Protein AF-A0A7R9YI65-F1 (afdb_monomer)

Organism: Diacronema lutheri (NCBI:txid2081491)

Foldseek 3Di:
DQVVLLVVLVAPAAEEDEAQPCPDDPVVVVVQVPDPSYHYDYCVVPDVPSVLCPDPLVLLQCLVPDPDLKDKDADPPDGDPHNCVVVCVDPVCVVQQKDFDWDQPDWDDADDDPDDDPCDVNVLSVVLLLVLLVVCCVLVHLDDDPLDPPLCVCSNPPDDDGRGGQATTDPNIIIGRCVRCVVLSVQSNVLSSVCVPNCSRHPHSTCSSSSD

InterPro domains:
  IPR022751 Alpha-mannosyltransferase [PF11051] (3-212)
  IPR029044 Nucleotide-diphospho-sugar transferases [SSF53448] (6-211)

Radius of gyration: 19.39 Å; Cα contacts (8 Å, |Δi|>4): 268; chains: 1; bounding box: 40×42×55 Å

Nearest PDB structures (foldseek):
  2px7-assembly1_B  TM=4.908E-01  e=5.777E+00  Thermus thermophilus HB8

Mean predicted aligned error: 5.28 Å

Solvent-accessible surface area (backbone atoms only — not comparable to full-atom values): 12569 Å² total; per-residue (Å²): 107,59,72,59,52,43,46,74,52,65,47,77,71,75,43,78,50,76,41,45,60,73,71,67,53,76,64,58,48,56,55,50,68,70,40,87,59,43,43,83,45,50,43,54,84,78,41,90,69,24,80,77,30,45,76,68,39,37,66,35,47,45,76,70,70,54,93,61,55,62,45,78,49,68,44,96,86,60,82,74,95,57,43,68,73,57,57,71,68,33,70,59,26,66,73,70,37,42,46,76,42,74,29,82,82,45,56,43,78,80,61,84,82,84,71,93,58,104,74,51,64,43,59,51,52,53,49,44,53,55,50,28,29,54,49,49,34,68,75,66,38,89,58,85,54,90,84,59,58,75,70,51,50,63,52,76,46,89,65,89,68,75,67,35,54,69,45,63,44,40,63,55,46,38,35,42,28,46,83,83,33,57,62,37,41,52,38,21,30,50,48,42,75,41,37,93,58,47,45,74,58,41,74,64,50,31,52,39,70,76,73,52

Sequence (212 aa):
EQLADLRALGCRLPVEVWESGRELDAQRRRMVSRLSGVRMRDLADFVVDTEAWRGWQIKGAIPRFTDFDELILIDGDIGFALNPEVLFRTANYRATGTYFFRDEQSKWRFFADEGSSLRCKSCNDHRFYRSRKRWLRGLLGATMPPSVPQEWAYHWEEATVENSTKEVMDSGVVLLDRRRHPGLIANLFELNANRSVTYKYVYGDKETFWLA

pLDDT: mean 90.07, std 9.88, range [49.31, 98.19]

Structure (mmCIF, N/CA/C/O backbone):
data_AF-A0A7R9YI65-F1
#
_entry.id   AF-A0A7R9YI65-F1
#
loop_
_atom_site.group_PDB
_atom_site.id
_atom_site.type_symbol
_atom_site.label_atom_id
_atom_site.label_alt_id
_atom_site.label_comp_id
_atom_site.label_asym_id
_atom_site.label_entity_id
_atom_site.label_seq_id
_atom_site.pdbx_PDB_ins_code
_atom_site.Cartn_x
_atom_site.Cartn_y
_atom_site.Cartn_z
_atom_site.occupancy
_atom_site.B_iso_or_equiv
_atom_site.auth_seq_id
_atom_site.auth_comp_id
_atom_site.auth_asym_id
_atom_site.auth_atom_id
_atom_site.pdbx_PDB_model_num
ATOM 1 N N . GLU A 1 1 ? -15.843 11.284 9.120 1.00 77.81 1 GLU A N 1
ATOM 2 C CA . GLU A 1 1 ? -16.998 10.795 8.341 1.00 77.81 1 GLU A CA 1
ATOM 3 C C . GLU A 1 1 ? -16.819 9.318 8.030 1.00 77.81 1 GLU A C 1
ATOM 5 O O . GLU A 1 1 ? -17.515 8.536 8.658 1.00 77.81 1 GLU A O 1
ATOM 10 N N . GLN A 1 2 ? -15.760 8.922 7.316 1.00 87.69 2 GLN A N 1
ATOM 11 C CA . GLN A 1 2 ? -15.437 7.518 6.999 1.00 87.69 2 GLN A CA 1
ATOM 12 C C . GLN A 1 2 ? -15.666 6.486 8.130 1.00 87.69 2 GLN A C 1
ATOM 14 O O . GLN A 1 2 ? -16.343 5.482 7.930 1.00 87.69 2 GLN A O 1
ATOM 19 N N . LEU A 1 3 ? -15.142 6.715 9.345 1.00 89.56 3 LEU A N 1
ATOM 20 C CA . LEU A 1 3 ? -15.346 5.783 10.469 1.00 89.56 3 LEU A CA 1
ATOM 21 C C . LEU A 1 3 ? -16.819 5.651 10.884 1.00 89.56 3 LEU A C 1
ATOM 23 O O . LEU A 1 3 ? -17.256 4.565 11.257 1.00 89.56 3 LEU A O 1
ATOM 27 N N . ALA A 1 4 ? -17.577 6.747 10.844 1.00 89.25 4 ALA A N 1
ATOM 28 C CA . ALA A 1 4 ? -19.003 6.725 11.148 1.00 89.25 4 ALA A CA 1
ATOM 29 C C . ALA A 1 4 ? -19.766 5.936 10.075 1.00 89.25 4 ALA A C 1
ATOM 31 O O . ALA A 1 4 ? -20.600 5.103 10.427 1.00 89.25 4 ALA A O 1
ATOM 32 N N . ASP A 1 5 ? -19.402 6.113 8.804 1.00 91.69 5 ASP A N 1
ATOM 33 C CA . ASP A 1 5 ? -20.001 5.395 7.675 1.00 91.69 5 ASP A CA 1
ATOM 34 C C . ASP A 1 5 ? -19.753 3.885 7.784 1.00 91.69 5 ASP A C 1
ATOM 36 O O . ASP A 1 5 ? -20.686 3.088 7.684 1.00 91.69 5 ASP A O 1
ATOM 40 N N . LEU A 1 6 ? -18.526 3.471 8.125 1.00 93.12 6 LEU A N 1
ATOM 41 C CA . LEU A 1 6 ? -18.209 2.063 8.396 1.00 93.12 6 LEU A CA 1
ATOM 42 C C . LEU A 1 6 ? -19.096 1.476 9.502 1.00 93.12 6 LEU A C 1
ATOM 44 O O . LEU A 1 6 ? -19.609 0.362 9.367 1.00 93.12 6 LEU A O 1
ATOM 48 N N . ARG A 1 7 ? -19.306 2.215 10.601 1.00 93.31 7 ARG A N 1
ATOM 49 C CA . ARG A 1 7 ? -20.184 1.757 11.691 1.00 93.31 7 ARG A CA 1
ATOM 50 C C . ARG A 1 7 ? -21.656 1.725 11.276 1.00 93.31 7 ARG A C 1
ATOM 52 O O . ARG A 1 7 ? -22.357 0.810 11.706 1.00 93.31 7 ARG A O 1
ATOM 59 N N . ALA A 1 8 ? -22.112 2.655 10.436 1.00 94.44 8 ALA A N 1
ATOM 60 C CA . ALA A 1 8 ? -23.472 2.671 9.892 1.00 94.44 8 ALA A CA 1
ATOM 61 C C . ALA A 1 8 ? -23.752 1.460 8.986 1.00 94.44 8 ALA A C 1
ATOM 63 O O . ALA A 1 8 ? -24.850 0.911 9.014 1.00 94.44 8 ALA A O 1
ATOM 64 N N . LEU A 1 9 ? -22.733 0.969 8.273 1.00 96.06 9 LEU A N 1
ATOM 65 C CA . LEU A 1 9 ? -22.785 -0.280 7.500 1.00 96.06 9 LEU A CA 1
ATOM 66 C C . LEU A 1 9 ? -22.733 -1.545 8.377 1.00 96.06 9 LEU A C 1
ATOM 68 O O . LEU A 1 9 ? -22.744 -2.661 7.862 1.00 96.06 9 LEU A O 1
ATOM 72 N N . GLY A 1 10 ? -22.651 -1.397 9.702 1.00 95.69 10 GLY A N 1
ATOM 73 C CA . GLY A 1 10 ? -22.588 -2.510 10.644 1.00 95.69 10 GLY A CA 1
ATOM 74 C C . GLY A 1 10 ? -21.201 -3.136 10.799 1.00 95.69 10 GLY A C 1
ATOM 75 O O . GLY A 1 10 ? -21.102 -4.181 11.438 1.00 95.69 10 GLY A O 1
ATOM 76 N N . CYS A 1 11 ? -20.133 -2.523 10.272 1.00 95.25 11 CYS A N 1
ATOM 77 C CA . CYS A 1 11 ? -18.767 -3.005 10.490 1.00 95.25 11 CYS A CA 1
ATOM 78 C C . CYS A 1 11 ? -18.389 -2.848 11.964 1.00 95.25 11 CYS A C 1
ATOM 80 O O . CYS A 1 11 ? -18.442 -1.742 12.519 1.00 95.25 11 CYS A O 1
ATOM 82 N N . ARG A 1 12 ? -17.981 -3.943 12.611 1.00 94.75 12 ARG A N 1
ATOM 83 C CA . ARG A 1 12 ? -17.573 -3.953 14.030 1.00 94.75 12 ARG A CA 1
ATOM 84 C C . ARG A 1 12 ? -16.104 -4.300 14.230 1.00 94.75 12 ARG A C 1
ATOM 86 O O . ARG A 1 12 ? -15.654 -4.330 15.372 1.00 94.75 12 ARG A O 1
ATOM 93 N N . LEU A 1 13 ? -15.356 -4.488 13.143 1.00 95.56 13 LEU A N 1
ATOM 94 C CA . LEU A 1 13 ? -13.920 -4.729 13.209 1.00 95.56 13 LEU A CA 1
ATOM 95 C C . LEU A 1 13 ? -13.182 -3.624 13.984 1.00 95.56 13 LEU A C 1
ATOM 97 O O . LEU A 1 13 ? -13.586 -2.448 13.926 1.00 95.56 13 LEU A O 1
ATOM 101 N N . PRO A 1 14 ? -12.103 -3.986 14.703 1.00 96.50 14 PRO A N 1
ATOM 102 C CA . PRO A 1 14 ? -11.196 -3.006 15.276 1.00 96.50 14 PRO A CA 1
ATOM 103 C C . PRO A 1 14 ? -10.526 -2.202 14.156 1.00 96.50 14 PRO A C 1
ATOM 105 O O . PRO A 1 14 ? -10.260 -2.724 13.078 1.00 96.50 14 PRO A O 1
ATOM 108 N N . VAL A 1 15 ? -10.256 -0.926 14.417 1.00 96.12 15 VAL A N 1
ATOM 109 C CA . VAL A 1 15 ? -9.633 -0.012 13.456 1.00 96.12 15 VAL A CA 1
ATOM 110 C C . VAL A 1 15 ? -8.388 0.603 14.075 1.00 96.12 15 VAL A C 1
ATOM 112 O O . VAL A 1 15 ? -8.408 1.030 15.230 1.00 96.12 15 VAL A O 1
ATOM 115 N N . GLU A 1 16 ? -7.320 0.685 13.293 1.00 96.06 16 GLU A N 1
ATOM 116 C CA . GLU A 1 16 ? -6.164 1.522 13.596 1.00 96.06 16 GLU A CA 1
ATOM 117 C C . GLU A 1 16 ? -6.137 2.702 12.627 1.00 96.06 16 GLU A C 1
ATOM 119 O O . GLU A 1 16 ? -6.194 2.516 11.415 1.00 96.06 16 GLU A O 1
ATOM 124 N N . VAL A 1 17 ? -6.054 3.914 13.167 1.00 94.81 17 VAL A N 1
ATOM 125 C CA . VAL A 1 17 ? -5.828 5.141 12.402 1.00 94.81 17 VAL A CA 1
ATOM 126 C C . VAL A 1 17 ? -4.351 5.482 12.525 1.00 94.81 17 VAL A C 1
ATOM 128 O O . VAL A 1 17 ? -3.867 5.748 13.627 1.00 94.81 17 VAL A O 1
ATOM 131 N N . TRP A 1 18 ? -3.656 5.437 11.394 1.00 94.94 18 TRP A N 1
ATOM 132 C CA . TRP A 1 18 ? -2.215 5.636 11.303 1.00 94.94 18 TRP A CA 1
ATOM 133 C C . TRP A 1 18 ? -1.873 7.049 10.840 1.00 94.94 18 TRP A C 1
ATOM 135 O O . TRP A 1 18 ? -2.561 7.620 9.996 1.00 94.94 18 TRP A O 1
ATOM 145 N N . GLU A 1 19 ? -0.785 7.592 11.371 1.00 93.31 19 GLU A N 1
ATOM 146 C CA . GLU A 1 19 ? -0.196 8.865 10.952 1.00 93.31 19 GLU A CA 1
ATOM 147 C C . GLU A 1 19 ? 1.336 8.790 10.970 1.00 93.31 19 GLU A C 1
ATOM 149 O O . GLU A 1 19 ? 1.908 7.881 11.582 1.00 93.31 19 GLU A O 1
ATOM 154 N N . SER A 1 20 ? 2.000 9.753 10.323 1.00 93.00 20 SER A N 1
ATOM 155 C CA . SER A 1 20 ? 3.464 9.843 10.327 1.00 93.00 20 SER A CA 1
ATOM 156 C C . SER A 1 20 ? 3.959 11.144 10.954 1.00 93.00 20 SER A C 1
ATOM 158 O O . SER A 1 20 ? 3.999 12.190 10.305 1.00 93.00 20 SER A O 1
ATOM 160 N N . GLY A 1 21 ? 4.367 11.096 12.225 1.00 86.25 21 GLY A N 1
ATOM 161 C CA . GLY A 1 21 ? 4.950 12.260 12.897 1.00 86.25 21 GLY A CA 1
ATOM 162 C C . GLY A 1 21 ? 3.890 13.249 13.374 1.00 86.25 21 GLY A C 1
ATOM 163 O O . GLY A 1 21 ? 3.964 14.449 13.110 1.00 86.25 21 GLY A O 1
ATOM 164 N N . ARG A 1 22 ? 2.899 12.730 14.097 1.00 81.88 22 ARG A N 1
ATOM 165 C CA . ARG A 1 22 ? 1.829 13.482 14.756 1.00 81.88 22 ARG A CA 1
ATOM 166 C C . ARG A 1 22 ? 1.033 14.472 13.887 1.00 81.88 22 ARG A C 1
ATOM 168 O O . ARG A 1 22 ? 0.657 15.542 14.365 1.00 81.88 22 ARG A O 1
ATOM 175 N N . GLU A 1 23 ? 0.716 14.106 12.651 1.00 85.12 23 GLU A N 1
ATOM 176 C CA . GLU A 1 23 ? 0.051 14.978 11.665 1.00 85.12 23 GLU A CA 1
ATOM 177 C C . GLU A 1 23 ? -1.345 15.457 12.089 1.00 85.12 23 GLU A C 1
ATOM 179 O O . GLU A 1 23 ? -1.754 16.570 11.749 1.00 85.12 23 GLU A O 1
ATOM 184 N N . LEU A 1 24 ? -2.089 14.649 12.851 1.00 85.81 24 LEU A N 1
ATOM 185 C CA . LEU A 1 24 ? -3.403 15.055 13.343 1.00 85.81 24 LEU A CA 1
ATOM 186 C C . LEU A 1 24 ? -3.280 16.027 14.518 1.00 85.81 24 LEU A C 1
ATOM 188 O O . LEU A 1 24 ? -2.591 15.758 15.507 1.00 85.81 24 LEU A O 1
ATOM 192 N N . ASP A 1 25 ? -4.038 17.124 14.457 1.00 88.25 25 ASP A N 1
ATOM 193 C CA . ASP A 1 25 ? -4.144 18.056 15.577 1.00 88.25 25 ASP A CA 1
ATOM 194 C C . ASP A 1 25 ? -4.806 17.422 16.817 1.00 88.25 25 ASP A C 1
ATOM 196 O O . ASP A 1 25 ? -5.455 16.369 16.778 1.00 88.25 25 ASP A O 1
ATOM 200 N N . ALA A 1 26 ? -4.663 18.099 17.958 1.00 86.94 26 ALA A N 1
ATOM 201 C CA . ALA A 1 26 ? -5.160 17.605 19.235 1.00 86.94 26 ALA A CA 1
ATOM 202 C C . ALA A 1 26 ? -6.690 17.426 19.278 1.00 86.94 26 ALA A C 1
ATOM 204 O O . ALA A 1 26 ? -7.185 16.585 20.030 1.00 86.94 26 ALA A O 1
ATOM 205 N N . GLN A 1 27 ? -7.460 18.200 18.507 1.00 88.88 27 GLN A N 1
ATOM 206 C CA . GLN A 1 27 ? -8.916 18.071 18.465 1.00 88.88 27 GLN A CA 1
ATOM 207 C C . GLN A 1 27 ? -9.324 16.807 17.709 1.00 88.88 27 GLN A C 1
ATOM 209 O O . GLN A 1 27 ? -10.103 16.015 18.242 1.00 88.88 27 GLN A O 1
ATOM 214 N N . ARG A 1 28 ? -8.764 16.585 16.519 1.00 86.75 28 ARG A N 1
ATOM 215 C CA . ARG A 1 28 ? -9.021 15.402 15.688 1.00 86.75 28 ARG A CA 1
ATOM 216 C C . ARG A 1 28 ? -8.608 14.124 16.409 1.00 86.75 28 ARG A C 1
ATOM 218 O O . ARG A 1 28 ? -9.405 13.192 16.479 1.00 86.75 28 ARG A O 1
ATOM 225 N N . ARG A 1 29 ? -7.446 14.112 17.072 1.00 86.06 29 ARG A N 1
ATOM 226 C CA . ARG A 1 29 ? -7.028 12.989 17.936 1.00 86.06 29 ARG A CA 1
ATOM 227 C C . ARG A 1 29 ? -8.040 12.674 19.026 1.00 86.06 29 ARG A C 1
ATOM 229 O O . ARG A 1 29 ? -8.407 11.517 19.195 1.00 86.06 29 ARG A O 1
ATOM 236 N N . ARG A 1 30 ? -8.513 13.698 19.749 1.00 86.69 30 ARG A N 1
ATOM 237 C CA . ARG A 1 30 ? -9.525 13.527 20.806 1.00 86.69 30 ARG A CA 1
ATOM 238 C C . ARG A 1 30 ? -10.848 13.003 20.261 1.00 86.69 30 ARG A C 1
ATOM 240 O O . ARG A 1 30 ? -11.552 12.293 20.971 1.00 86.69 30 ARG A O 1
ATOM 247 N N . MET A 1 31 ? -11.216 13.372 19.035 1.00 86.81 31 MET A N 1
ATOM 248 C CA . MET A 1 31 ? -12.411 12.831 18.388 1.00 86.81 31 MET A CA 1
ATOM 249 C C . MET A 1 31 ? -12.234 11.346 18.077 1.00 86.81 31 MET A C 1
ATOM 251 O O . MET A 1 31 ? -13.101 10.555 18.437 1.00 86.81 31 MET A O 1
ATOM 255 N N . VAL A 1 32 ? -11.102 10.958 17.483 1.00 85.56 32 VAL A N 1
ATOM 256 C CA . VAL A 1 32 ? -10.817 9.555 17.148 1.00 85.56 32 VAL A CA 1
ATOM 257 C C . VAL A 1 32 ? -10.703 8.692 18.405 1.00 85.56 32 VAL A C 1
ATOM 259 O O . VAL A 1 32 ? -11.302 7.623 18.462 1.00 85.56 32 VAL A O 1
ATOM 262 N N . SER A 1 33 ? -10.030 9.173 19.455 1.00 82.94 33 SER A N 1
ATOM 263 C CA . SER A 1 33 ? -9.834 8.420 20.703 1.00 82.94 33 SER A CA 1
ATOM 264 C C . SER A 1 33 ? -11.126 8.138 21.478 1.00 82.94 33 SER A C 1
ATOM 266 O O . SER A 1 33 ? -11.124 7.322 22.393 1.00 82.94 33 SER A O 1
ATOM 268 N N . ARG A 1 34 ? -12.225 8.839 21.167 1.00 87.00 34 ARG A N 1
ATOM 269 C CA . ARG A 1 34 ? -13.550 8.607 21.767 1.00 87.00 34 ARG A CA 1
ATOM 270 C C . ARG A 1 34 ? -14.345 7.518 21.047 1.00 87.00 34 ARG A C 1
ATOM 272 O O . ARG A 1 34 ? -15.378 7.094 21.559 1.00 87.00 34 ARG A O 1
ATOM 279 N N . LEU A 1 35 ? -13.910 7.090 19.863 1.00 87.44 35 LEU A N 1
ATOM 280 C CA . LEU A 1 35 ? -14.609 6.077 19.083 1.00 87.44 35 LEU A CA 1
ATOM 281 C C . LEU A 1 35 ? -14.267 4.679 19.603 1.00 87.44 35 LEU A C 1
ATOM 283 O O . LEU A 1 35 ? -13.105 4.291 19.698 1.00 87.44 35 LEU A O 1
ATOM 287 N N . SER A 1 36 ? -15.304 3.900 19.914 1.00 87.44 36 SER A N 1
ATOM 288 C CA . SER A 1 36 ? -15.124 2.524 20.371 1.00 87.44 36 SER A CA 1
ATOM 289 C C . SER A 1 36 ? -14.535 1.641 19.267 1.00 87.44 36 SER A C 1
ATOM 291 O O . SER A 1 36 ? -14.946 1.704 18.101 1.00 87.44 36 SER A O 1
ATOM 293 N N . GLY A 1 37 ? -13.563 0.810 19.646 1.00 91.06 37 GLY A N 1
ATOM 294 C CA . GLY A 1 37 ? -12.855 -0.080 18.729 1.00 91.0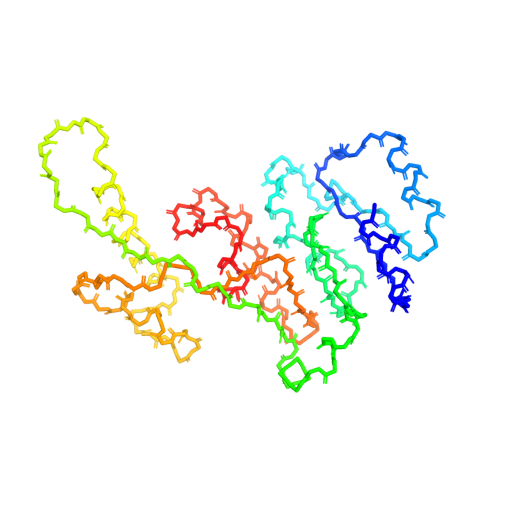6 37 GLY A CA 1
ATOM 295 C C . GLY A 1 37 ? -11.924 0.640 17.751 1.00 91.06 37 GLY A C 1
ATOM 296 O O . GLY A 1 37 ? -11.618 0.064 16.712 1.00 91.06 37 GLY A O 1
ATOM 297 N N . VAL A 1 38 ? -11.502 1.876 18.046 1.00 94.12 38 VAL A N 1
ATOM 298 C CA . VAL A 1 38 ? -10.532 2.628 17.238 1.00 94.12 38 VAL A CA 1
ATOM 299 C C . VAL A 1 38 ? -9.287 2.938 18.069 1.00 94.12 38 VAL A C 1
ATOM 301 O O . VAL A 1 38 ? -9.392 3.402 19.204 1.00 94.12 38 VAL A O 1
ATOM 304 N N . ARG A 1 39 ? -8.101 2.688 17.509 1.00 93.19 39 ARG A N 1
ATOM 305 C CA . ARG A 1 39 ? -6.805 3.041 18.101 1.00 93.19 39 ARG A CA 1
ATOM 306 C C . ARG A 1 39 ? -6.052 4.004 17.196 1.00 93.19 39 ARG A C 1
ATOM 308 O O . ARG A 1 39 ? -6.042 3.835 15.984 1.00 93.19 39 ARG A O 1
ATOM 315 N N . MET A 1 40 ? -5.397 4.987 17.798 1.00 92.94 40 MET A N 1
ATOM 316 C CA . MET A 1 40 ? -4.419 5.827 17.109 1.00 92.94 40 MET A CA 1
ATOM 317 C C . MET A 1 40 ? -3.059 5.126 17.101 1.00 92.94 40 MET A C 1
ATOM 319 O O . MET A 1 40 ? -2.673 4.544 18.117 1.00 92.94 40 MET A O 1
ATOM 323 N N . ARG A 1 41 ? -2.337 5.198 15.983 1.00 94.50 41 ARG A N 1
ATOM 324 C CA . ARG A 1 41 ? -0.962 4.706 15.827 1.00 94.50 41 ARG A CA 1
ATOM 325 C C . ARG A 1 41 ? -0.125 5.772 15.134 1.00 94.50 41 ARG A C 1
ATOM 327 O O . ARG A 1 41 ? -0.583 6.365 14.162 1.00 94.50 41 ARG A O 1
ATOM 334 N N . ASP A 1 42 ? 1.091 5.991 15.618 1.00 94.19 42 ASP A N 1
ATOM 335 C CA . ASP A 1 42 ? 2.053 6.892 14.987 1.00 94.19 42 ASP A CA 1
ATOM 336 C C . ASP A 1 42 ? 3.271 6.082 14.544 1.00 94.19 42 ASP A C 1
ATOM 338 O O . ASP A 1 42 ? 3.827 5.303 15.320 1.00 94.19 42 ASP A O 1
ATOM 342 N N . LEU A 1 43 ? 3.702 6.262 13.295 1.00 95.38 43 LEU A N 1
ATOM 343 C CA . LEU A 1 43 ? 4.943 5.654 12.820 1.00 95.38 43 LEU A CA 1
ATOM 344 C C . LEU A 1 43 ? 6.169 6.105 13.618 1.00 95.38 43 LEU A C 1
ATOM 346 O O . LEU A 1 43 ? 7.144 5.357 13.675 1.00 95.38 43 LEU A O 1
ATOM 350 N N . ALA A 1 44 ? 6.122 7.274 14.262 1.00 94.62 44 ALA A N 1
ATOM 351 C CA . ALA A 1 44 ? 7.193 7.767 15.129 1.00 94.62 44 ALA A CA 1
ATOM 352 C C . ALA A 1 44 ? 7.568 6.794 16.256 1.00 94.62 44 ALA A C 1
ATOM 354 O O . ALA A 1 44 ? 8.690 6.849 16.753 1.00 94.62 44 ALA A O 1
ATOM 355 N N . ASP A 1 45 ? 6.662 5.890 16.636 1.00 94.94 45 ASP A N 1
ATOM 356 C CA . ASP A 1 45 ? 6.923 4.874 17.656 1.00 94.94 45 ASP A CA 1
ATOM 357 C C . ASP A 1 45 ? 7.759 3.689 17.117 1.00 94.94 45 ASP A C 1
ATOM 359 O O . ASP A 1 45 ? 8.265 2.883 17.898 1.00 94.94 45 ASP A O 1
ATOM 363 N N . PHE A 1 46 ? 7.923 3.573 15.792 1.00 95.12 46 PHE A N 1
ATOM 364 C CA . PHE A 1 46 ? 8.543 2.419 15.122 1.00 95.12 46 PHE A CA 1
ATOM 365 C C . PHE A 1 46 ? 9.733 2.778 14.228 1.00 95.12 46 PHE A C 1
ATOM 367 O O . PHE A 1 46 ? 10.612 1.940 14.018 1.00 95.12 46 PHE A O 1
ATOM 374 N N . VAL A 1 47 ? 9.770 3.995 13.679 1.00 93.81 47 VAL A N 1
ATOM 375 C CA . VAL A 1 47 ? 10.822 4.450 12.760 1.00 93.81 47 VAL A CA 1
ATOM 376 C C . VAL A 1 47 ? 11.381 5.806 13.183 1.00 93.81 47 VAL A C 1
ATOM 378 O O . VAL A 1 47 ? 10.666 6.652 13.710 1.00 93.81 47 VAL A O 1
ATOM 381 N N . VAL A 1 48 ? 12.674 6.022 12.923 1.00 90.31 48 VAL A N 1
ATOM 382 C CA . VAL A 1 48 ? 13.369 7.269 13.289 1.00 90.31 48 VAL A CA 1
ATOM 383 C C . VAL A 1 48 ? 13.028 8.408 12.323 1.00 90.31 48 VAL A C 1
ATOM 385 O O . VAL A 1 48 ? 12.663 9.499 12.752 1.00 90.31 48 VAL A O 1
ATOM 388 N N . ASP A 1 49 ? 13.137 8.163 11.017 1.00 91.06 49 ASP A N 1
ATOM 389 C CA . ASP A 1 49 ? 12.873 9.165 9.979 1.00 91.06 49 ASP A CA 1
ATOM 390 C C . ASP A 1 49 ? 11.410 9.092 9.526 1.00 91.06 49 ASP A C 1
ATOM 392 O O . ASP A 1 49 ? 11.091 8.463 8.524 1.00 91.06 49 ASP A O 1
ATOM 396 N N . THR A 1 50 ? 10.494 9.696 10.282 1.00 90.56 50 THR A N 1
ATOM 397 C CA . THR A 1 50 ? 9.057 9.721 9.938 1.00 90.56 50 THR A CA 1
ATOM 398 C C . THR A 1 50 ? 8.736 10.596 8.729 1.00 90.56 50 THR A C 1
ATOM 400 O O . THR A 1 50 ? 7.780 10.317 8.001 1.00 90.56 50 THR A O 1
ATOM 403 N N . GLU A 1 51 ? 9.552 11.615 8.453 1.00 90.25 51 GLU A N 1
ATOM 404 C CA . GLU A 1 51 ? 9.416 12.459 7.261 1.00 90.25 51 GLU A CA 1
ATOM 405 C C . GLU A 1 51 ? 9.565 11.629 5.984 1.00 90.25 51 GLU A C 1
ATOM 407 O O . GLU A 1 51 ? 8.848 11.845 5.003 1.00 90.25 51 GLU A O 1
ATOM 412 N N . ALA A 1 52 ? 10.433 10.612 6.012 1.00 91.00 52 ALA A N 1
ATOM 413 C CA . ALA A 1 52 ? 10.565 9.665 4.917 1.00 91.00 52 ALA A CA 1
ATOM 414 C C . ALA A 1 52 ? 9.294 8.869 4.613 1.00 91.00 52 ALA A C 1
ATOM 416 O O . ALA A 1 52 ? 9.194 8.395 3.487 1.00 91.00 52 ALA A O 1
ATOM 417 N N . TRP A 1 53 ? 8.353 8.746 5.556 1.00 93.88 53 TRP A N 1
ATOM 418 C CA . TRP A 1 53 ? 7.139 7.926 5.455 1.00 93.88 53 TRP A CA 1
ATOM 419 C C . TRP A 1 53 ? 5.843 8.731 5.323 1.00 93.88 53 TRP A C 1
ATOM 421 O O . TRP A 1 53 ? 4.756 8.166 5.410 1.00 93.88 53 TRP A O 1
ATOM 431 N N . ARG A 1 54 ? 5.926 10.043 5.094 1.00 91.06 54 ARG A N 1
ATOM 432 C CA . ARG A 1 54 ? 4.740 10.890 4.924 1.00 91.06 54 ARG A CA 1
ATOM 433 C C . ARG A 1 54 ? 3.955 10.617 3.642 1.00 91.06 54 ARG A C 1
ATOM 435 O O . ARG A 1 54 ? 4.477 10.106 2.649 1.00 91.06 54 ARG A O 1
ATOM 442 N N . GLY A 1 55 ? 2.691 11.038 3.648 1.00 91.06 55 GLY A N 1
ATOM 443 C CA . GLY A 1 55 ? 1.786 10.882 2.511 1.00 91.06 55 GLY A CA 1
ATOM 444 C C . GLY A 1 55 ? 1.494 9.410 2.236 1.00 91.06 55 GLY A C 1
ATOM 445 O O . GLY A 1 55 ? 1.337 8.625 3.162 1.00 91.06 55 GLY A O 1
ATOM 446 N N . TRP A 1 56 ? 1.445 9.013 0.965 1.00 90.69 56 TRP A N 1
ATOM 447 C CA . TRP A 1 56 ? 1.094 7.637 0.590 1.00 90.69 56 TRP A CA 1
ATOM 448 C C . TRP A 1 56 ? 2.122 6.590 1.045 1.00 90.69 56 TRP A C 1
ATOM 450 O O . TRP A 1 56 ? 1.798 5.416 1.187 1.00 90.69 56 TRP A O 1
ATOM 460 N N . GLN A 1 57 ? 3.352 7.018 1.337 1.00 94.19 57 GLN A N 1
ATOM 461 C CA . GLN A 1 57 ? 4.455 6.151 1.742 1.00 94.19 57 GLN A CA 1
ATOM 462 C C . GLN A 1 57 ? 4.161 5.340 3.011 1.00 94.19 57 GLN A C 1
ATOM 464 O O . GLN A 1 57 ? 4.596 4.191 3.114 1.00 94.19 57 GLN A O 1
ATOM 469 N N . ILE A 1 58 ? 3.411 5.921 3.955 1.00 95.88 58 ILE A N 1
ATOM 470 C CA . ILE A 1 58 ? 3.046 5.309 5.242 1.00 95.88 58 ILE A CA 1
ATOM 471 C C . ILE A 1 58 ? 2.443 3.914 5.063 1.00 95.88 58 ILE A C 1
ATOM 473 O O . ILE A 1 58 ? 2.713 3.005 5.849 1.00 95.88 58 ILE A O 1
ATOM 477 N N . LYS A 1 59 ? 1.686 3.720 3.979 1.00 96.31 59 LYS A N 1
ATOM 478 C CA . LYS A 1 59 ? 1.017 2.468 3.626 1.00 96.31 59 LYS A CA 1
ATOM 479 C C . LYS A 1 59 ? 1.984 1.294 3.506 1.00 96.31 59 LYS A C 1
ATOM 481 O O . LYS A 1 59 ? 1.620 0.183 3.869 1.00 96.31 59 LYS A O 1
ATOM 486 N N . GLY A 1 60 ? 3.219 1.537 3.062 1.00 96.50 60 GLY A N 1
ATOM 487 C CA . GLY A 1 60 ? 4.254 0.507 2.968 1.00 96.50 60 GLY A CA 1
ATOM 488 C C . GLY A 1 60 ? 4.797 0.042 4.325 1.00 96.50 60 GLY A C 1
ATOM 489 O O . GLY A 1 60 ? 5.335 -1.057 4.422 1.00 96.50 60 GLY A O 1
ATOM 490 N N . ALA A 1 61 ? 4.641 0.848 5.382 1.00 97.19 61 ALA A N 1
ATOM 491 C CA . ALA A 1 61 ? 5.094 0.517 6.735 1.00 97.19 61 ALA A CA 1
ATOM 492 C C . ALA A 1 61 ? 3.994 -0.056 7.630 1.00 97.19 61 ALA A C 1
ATOM 494 O O . ALA A 1 61 ? 4.289 -0.885 8.493 1.00 97.19 61 ALA A O 1
ATOM 495 N N . ILE A 1 62 ? 2.733 0.341 7.436 1.00 97.88 62 ILE A N 1
ATOM 496 C CA . ILE A 1 62 ? 1.612 -0.106 8.282 1.00 97.88 62 ILE A CA 1
ATOM 497 C C . ILE A 1 62 ? 1.556 -1.641 8.405 1.00 97.88 62 ILE A C 1
ATOM 499 O O . ILE A 1 62 ? 1.522 -2.141 9.536 1.00 97.88 62 ILE A O 1
ATOM 503 N N . PRO A 1 63 ? 1.641 -2.429 7.310 1.00 97.94 63 PRO A N 1
ATOM 504 C CA . PRO A 1 63 ? 1.594 -3.883 7.395 1.00 97.94 63 PRO A CA 1
ATOM 505 C C . PRO A 1 63 ? 2.758 -4.496 8.174 1.00 97.94 63 PRO A C 1
ATOM 507 O O . PRO A 1 63 ? 2.657 -5.652 8.558 1.00 97.94 63 PRO A O 1
ATOM 510 N N . ARG A 1 64 ? 3.847 -3.767 8.446 1.00 97.62 64 ARG A N 1
ATOM 511 C CA . ARG A 1 64 ? 4.971 -4.255 9.257 1.00 97.62 64 ARG A CA 1
ATOM 512 C C . ARG A 1 64 ? 4.736 -4.105 10.762 1.00 97.62 64 ARG A C 1
ATOM 514 O O . ARG A 1 64 ? 5.268 -4.917 11.526 1.00 97.62 64 ARG A O 1
ATOM 521 N N . PHE A 1 65 ? 3.965 -3.093 11.172 1.00 97.75 65 PHE A N 1
ATOM 522 C CA . PHE A 1 65 ? 3.858 -2.634 12.567 1.00 97.75 65 PHE A CA 1
ATOM 523 C C . PHE A 1 65 ? 2.439 -2.636 13.148 1.00 97.75 65 PHE A C 1
ATOM 525 O O . PHE A 1 65 ? 2.273 -2.377 14.339 1.00 97.75 65 PHE A O 1
ATOM 532 N N . THR A 1 66 ? 1.415 -2.917 12.341 1.00 97.81 66 THR A N 1
ATOM 533 C CA . THR A 1 66 ? 0.055 -3.144 12.853 1.00 97.81 66 THR A CA 1
ATOM 534 C C . THR A 1 66 ? -0.019 -4.362 13.766 1.00 97.81 66 THR A C 1
ATOM 536 O O . THR A 1 66 ? 0.746 -5.318 13.596 1.00 97.81 66 THR A O 1
ATOM 539 N N . ASP A 1 67 ? -0.949 -4.316 14.720 1.00 95.94 67 ASP A N 1
ATOM 540 C CA . ASP A 1 67 ? -1.236 -5.420 15.637 1.00 95.94 67 ASP A CA 1
ATOM 541 C C . ASP A 1 67 ? -2.172 -6.468 14.994 1.00 95.94 67 ASP A C 1
ATOM 543 O O . ASP A 1 67 ? -2.477 -7.490 15.607 1.00 95.94 67 ASP A O 1
ATOM 547 N N . PHE A 1 68 ? -2.665 -6.220 13.774 1.00 97.75 68 PHE A N 1
ATOM 548 C CA . PHE A 1 68 ? -3.562 -7.127 13.058 1.00 97.75 68 PHE A CA 1
ATOM 549 C C . PHE A 1 68 ? -2.802 -8.137 12.195 1.00 97.75 68 PHE A C 1
ATOM 551 O O . PHE A 1 68 ? -1.935 -7.758 11.411 1.00 97.75 68 PHE A O 1
ATOM 558 N N . ASP A 1 69 ? -3.183 -9.413 12.285 1.00 97.56 69 ASP A N 1
ATOM 559 C CA . ASP A 1 69 ? -2.695 -10.465 11.385 1.00 97.56 69 ASP A CA 1
ATOM 560 C C . ASP A 1 69 ? -3.334 -10.367 9.994 1.00 97.56 69 ASP A C 1
ATOM 562 O O . ASP A 1 69 ? -2.648 -10.465 8.977 1.00 97.56 69 ASP A O 1
ATOM 566 N N . GLU A 1 70 ? -4.647 -10.140 9.959 1.00 98.12 70 GLU A N 1
ATOM 567 C CA . GLU A 1 70 ? -5.439 -9.916 8.752 1.00 98.12 70 GLU A CA 1
ATOM 568 C C . GLU A 1 70 ? -5.935 -8.469 8.759 1.00 98.12 70 GLU A C 1
ATOM 570 O O . GLU A 1 70 ? -6.564 -8.027 9.723 1.00 98.12 70 GLU A O 1
ATOM 575 N N . LEU A 1 71 ? -5.648 -7.714 7.699 1.00 97.50 71 LEU A N 1
ATOM 576 C CA . LEU A 1 71 ? -5.979 -6.294 7.618 1.00 97.50 71 LEU A CA 1
ATOM 577 C C . LEU A 1 71 ? -6.662 -5.929 6.302 1.00 97.50 71 LEU A C 1
ATOM 579 O O . LEU A 1 71 ? -6.358 -6.497 5.254 1.00 97.50 71 LEU A O 1
ATOM 583 N N . ILE A 1 72 ? -7.546 -4.932 6.386 1.00 97.88 72 ILE A N 1
ATOM 584 C CA . ILE A 1 72 ? -7.988 -4.114 5.256 1.00 97.88 72 ILE A CA 1
ATOM 585 C C . ILE A 1 72 ? -7.318 -2.751 5.436 1.00 97.88 72 ILE A C 1
ATOM 587 O O . ILE A 1 72 ? -7.679 -2.000 6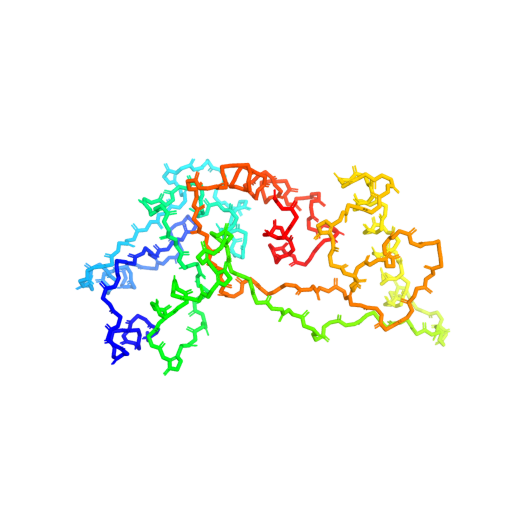.342 1.00 97.88 72 ILE A O 1
ATOM 591 N N . LEU A 1 73 ? -6.317 -2.454 4.616 1.00 97.38 73 LEU A N 1
ATOM 592 C CA . LEU A 1 73 ? -5.724 -1.126 4.521 1.00 97.38 73 LEU A CA 1
ATOM 593 C C . LEU A 1 73 ? -6.604 -0.264 3.613 1.00 97.38 73 LEU A C 1
ATOM 595 O O . LEU A 1 73 ? -7.024 -0.737 2.558 1.00 97.38 73 LEU A O 1
ATOM 599 N N . ILE A 1 74 ? -6.919 0.955 4.048 1.00 95.81 74 ILE A N 1
ATOM 600 C CA . ILE A 1 74 ? -7.905 1.832 3.406 1.00 95.81 74 ILE A CA 1
ATOM 601 C C . ILE A 1 74 ? -7.373 3.269 3.431 1.00 95.81 74 ILE A C 1
ATOM 603 O O . ILE A 1 74 ? -6.929 3.734 4.485 1.00 95.81 74 ILE A O 1
ATOM 607 N N . ASP A 1 75 ? -7.466 3.979 2.310 1.00 94.75 75 ASP A N 1
ATOM 608 C CA . ASP A 1 75 ? -7.156 5.411 2.249 1.00 94.75 75 ASP A CA 1
ATOM 609 C C . ASP A 1 75 ? -8.192 6.250 2.994 1.00 94.75 75 ASP A C 1
ATOM 611 O O . ASP A 1 75 ? -9.358 5.880 3.116 1.00 94.75 75 ASP A O 1
ATOM 615 N N . GLY A 1 76 ? -7.783 7.420 3.488 1.00 90.81 76 GLY A N 1
ATOM 616 C CA . GLY A 1 76 ? -8.657 8.296 4.276 1.00 90.81 76 GLY A CA 1
ATOM 617 C C . GLY A 1 76 ? -9.854 8.878 3.511 1.00 90.81 76 GLY A C 1
ATOM 618 O O . GLY A 1 76 ? -10.747 9.454 4.132 1.00 90.81 76 GLY A O 1
ATOM 619 N N . ASP A 1 77 ? -9.884 8.737 2.187 1.00 91.00 77 ASP A N 1
ATOM 620 C CA . ASP A 1 77 ? -10.905 9.249 1.269 1.00 91.00 77 ASP A CA 1
ATOM 621 C C . ASP A 1 77 ? -11.765 8.146 0.620 1.00 91.00 77 ASP A C 1
ATOM 623 O O . ASP A 1 77 ? -12.578 8.429 -0.261 1.00 91.00 77 ASP A O 1
ATOM 627 N N . ILE A 1 78 ? -11.661 6.897 1.087 1.00 92.94 78 ILE A N 1
ATOM 628 C CA . ILE A 1 78 ? -12.448 5.776 0.555 1.00 92.94 78 ILE A CA 1
ATOM 629 C C . ILE A 1 78 ? -13.763 5.590 1.316 1.00 92.94 78 ILE A C 1
ATOM 631 O O . ILE A 1 78 ? -13.787 5.401 2.533 1.00 92.94 78 ILE A O 1
ATOM 635 N N . GLY A 1 79 ? -14.871 5.553 0.576 1.00 92.50 79 GLY A N 1
ATOM 636 C CA . GLY A 1 79 ? -16.187 5.154 1.076 1.00 92.50 79 GLY A CA 1
ATOM 637 C C . GLY A 1 79 ? -16.551 3.726 0.667 1.00 92.50 79 GLY A C 1
ATOM 638 O O . GLY A 1 79 ? -16.201 3.274 -0.422 1.00 92.50 79 GLY A O 1
ATOM 639 N N . PHE A 1 80 ? -17.305 3.025 1.515 1.00 95.06 80 PHE A N 1
ATOM 640 C CA . PHE A 1 80 ? -17.856 1.707 1.193 1.00 95.06 80 PHE A CA 1
ATOM 641 C C . PHE A 1 80 ? -19.374 1.775 1.022 1.00 95.06 80 PHE A C 1
ATOM 643 O O . PHE A 1 80 ? -20.060 2.457 1.774 1.00 95.06 80 PHE A O 1
ATOM 650 N N . ALA A 1 81 ? -19.908 1.021 0.059 1.00 94.88 81 ALA A N 1
ATOM 651 C CA . ALA A 1 81 ? -21.354 0.837 -0.101 1.00 94.88 81 ALA A CA 1
ATOM 652 C C . ALA A 1 81 ? -21.904 -0.331 0.742 1.00 94.88 81 ALA A C 1
ATOM 654 O O . ALA A 1 81 ? -23.102 -0.409 1.000 1.00 94.88 81 ALA A O 1
ATOM 655 N N . LEU A 1 82 ? -21.032 -1.256 1.155 1.00 95.38 82 LEU A N 1
ATOM 656 C CA . LEU A 1 82 ? -21.352 -2.459 1.925 1.00 95.38 82 LEU A CA 1
ATOM 657 C C . LEU A 1 82 ? -20.354 -2.616 3.071 1.00 95.38 82 LEU A C 1
ATOM 659 O O . LEU A 1 82 ? -19.251 -2.082 3.006 1.00 95.38 82 LEU A O 1
ATOM 663 N N . ASN A 1 83 ? -20.701 -3.402 4.094 1.00 96.94 83 ASN A N 1
ATOM 664 C CA . ASN A 1 83 ? -19.743 -3.752 5.142 1.00 96.94 83 ASN A CA 1
ATOM 665 C C . ASN A 1 83 ? -18.487 -4.413 4.515 1.00 96.94 83 ASN A C 1
ATOM 667 O O . ASN A 1 83 ? -18.621 -5.486 3.910 1.00 96.94 83 ASN A O 1
ATOM 671 N N . PRO A 1 84 ? -17.279 -3.827 4.668 1.00 96.38 84 PRO A N 1
ATOM 672 C CA . PRO A 1 84 ? -16.058 -4.331 4.038 1.00 96.38 84 PRO A CA 1
ATOM 673 C C . PRO A 1 84 ? -15.623 -5.709 4.551 1.00 96.38 84 PRO A C 1
ATOM 675 O O . PRO A 1 84 ? -14.835 -6.376 3.886 1.00 96.38 84 PRO A O 1
ATOM 678 N N . GLU A 1 85 ? -16.179 -6.198 5.666 1.00 96.31 85 GLU A N 1
ATOM 679 C CA . GLU A 1 85 ? -15.969 -7.571 6.151 1.00 96.31 85 GLU A CA 1
ATOM 680 C C . GLU A 1 85 ? -16.288 -8.645 5.096 1.00 96.31 85 GLU A C 1
ATOM 682 O O . GLU A 1 85 ? -15.761 -9.759 5.157 1.00 96.31 85 GLU A O 1
ATOM 687 N N . VAL A 1 86 ? -17.132 -8.331 4.106 1.00 96.19 86 VAL A N 1
ATOM 688 C CA . VAL A 1 86 ? -17.417 -9.236 2.985 1.00 96.19 86 VAL A CA 1
ATOM 689 C C . VAL A 1 86 ? -16.160 -9.593 2.183 1.00 96.19 86 VAL A C 1
ATOM 691 O O . VAL A 1 86 ? -16.078 -10.699 1.649 1.00 96.19 86 VAL A O 1
ATOM 694 N N . LEU A 1 87 ? -15.155 -8.711 2.140 1.00 96.56 87 LEU A N 1
ATOM 695 C CA . LEU A 1 87 ? -13.924 -8.916 1.374 1.00 96.56 87 LEU A CA 1
ATOM 696 C C . LEU A 1 87 ? -13.106 -10.105 1.911 1.00 96.56 87 LEU A C 1
ATOM 698 O O . LEU A 1 87 ? -12.612 -10.906 1.115 1.00 96.56 87 LEU A O 1
ATOM 702 N N . PHE A 1 88 ? -13.100 -10.326 3.233 1.00 97.38 88 PHE A N 1
ATOM 703 C CA . PHE A 1 88 ? -12.502 -11.513 3.867 1.00 97.38 88 PHE A CA 1
ATOM 704 C C . PHE A 1 88 ? -13.188 -12.831 3.467 1.00 97.38 88 PHE A C 1
ATOM 706 O O . PHE A 1 88 ? -12.636 -13.922 3.618 1.00 97.38 88 PHE A O 1
ATOM 713 N N . ARG A 1 89 ? -14.425 -12.763 2.961 1.00 96.44 89 ARG A N 1
ATOM 714 C CA . ARG A 1 89 ? -15.203 -13.941 2.547 1.00 96.44 89 ARG A CA 1
ATOM 715 C C . ARG A 1 89 ? -15.057 -14.262 1.064 1.00 96.44 89 ARG A C 1
ATOM 717 O O . ARG A 1 89 ? -15.539 -15.312 0.639 1.00 96.44 89 ARG A O 1
ATOM 724 N N . THR A 1 90 ? -14.411 -13.392 0.288 1.00 96.81 90 THR A N 1
ATOM 725 C CA . THR A 1 90 ? -14.188 -13.620 -1.142 1.00 96.81 90 THR A CA 1
ATOM 726 C C . THR A 1 90 ? -13.342 -14.875 -1.361 1.00 96.81 90 THR A C 1
ATOM 728 O O . THR A 1 90 ? -12.447 -15.193 -0.575 1.00 96.81 90 THR A O 1
ATOM 731 N N . ALA A 1 91 ? -13.627 -15.607 -2.442 1.00 96.94 91 ALA A N 1
ATOM 732 C CA . ALA A 1 91 ? -12.894 -16.830 -2.766 1.00 96.94 91 ALA A CA 1
ATOM 733 C C . ALA A 1 91 ? -11.394 -16.555 -2.964 1.00 96.94 91 ALA A C 1
ATOM 735 O O . ALA A 1 91 ? -10.568 -17.301 -2.445 1.00 96.94 91 ALA A O 1
ATOM 736 N N . ASN A 1 92 ? -11.057 -15.445 -3.633 1.00 94.00 92 ASN A N 1
ATOM 737 C CA . ASN A 1 92 ? -9.674 -15.039 -3.873 1.00 94.00 92 ASN A CA 1
ATOM 738 C C . ASN A 1 92 ? -8.927 -14.788 -2.561 1.00 94.00 92 ASN A C 1
ATOM 740 O O . ASN A 1 92 ? -7.895 -15.414 -2.346 1.00 94.00 92 ASN A O 1
ATOM 744 N N . TYR A 1 93 ? -9.481 -13.973 -1.653 1.00 97.69 93 TYR A N 1
ATOM 745 C CA . TYR A 1 93 ? -8.824 -13.708 -0.372 1.00 97.69 93 TYR A CA 1
ATOM 746 C C . TYR A 1 93 ? -8.626 -14.988 0.443 1.00 97.69 93 TYR A C 1
ATOM 748 O O . TYR A 1 93 ? -7.543 -15.232 0.962 1.00 97.69 93 TYR A O 1
ATOM 756 N N . ARG A 1 94 ? -9.636 -15.862 0.517 1.00 97.94 94 ARG A N 1
ATOM 757 C CA . ARG A 1 94 ? -9.504 -17.145 1.229 1.00 97.94 94 ARG A CA 1
ATOM 758 C C . ARG A 1 94 ? -8.407 -18.023 0.624 1.00 97.94 94 ARG A C 1
ATOM 760 O O . ARG A 1 94 ? -7.623 -18.628 1.355 1.00 97.94 94 ARG A O 1
ATOM 767 N N . ALA A 1 95 ? -8.329 -18.069 -0.704 1.00 97.50 95 ALA A N 1
ATOM 768 C CA . ALA A 1 95 ? -7.345 -18.869 -1.416 1.00 97.50 95 ALA A CA 1
ATOM 769 C C . ALA A 1 95 ? -5.920 -18.333 -1.236 1.00 97.50 95 ALA A C 1
ATOM 771 O O . ALA A 1 95 ? -5.014 -19.118 -0.966 1.00 97.50 95 ALA A O 1
ATOM 772 N N . THR A 1 96 ? -5.709 -17.019 -1.333 1.00 96.25 96 THR A N 1
ATOM 773 C CA . THR A 1 96 ? -4.361 -16.433 -1.398 1.00 96.25 96 THR A CA 1
ATOM 774 C C . THR A 1 96 ? -3.923 -15.764 -0.104 1.00 96.25 96 THR A C 1
ATOM 776 O O . THR A 1 96 ? -2.734 -15.760 0.177 1.00 96.25 96 THR A O 1
ATOM 779 N N . GLY A 1 97 ? -4.834 -15.240 0.712 1.00 97.31 97 GLY A N 1
ATOM 780 C CA . GLY A 1 97 ? -4.534 -14.344 1.833 1.00 97.31 97 GLY A CA 1
ATOM 781 C C . GLY A 1 97 ? -4.265 -12.903 1.393 1.00 97.31 97 GLY A C 1
ATOM 782 O O . GLY A 1 97 ? -3.792 -12.104 2.190 1.00 97.31 97 GLY A O 1
ATOM 783 N N . THR A 1 98 ? -4.526 -12.560 0.132 1.00 95.94 98 THR A N 1
ATOM 784 C CA . THR A 1 98 ? -4.381 -11.199 -0.394 1.00 95.94 98 THR A CA 1
ATOM 785 C C . THR A 1 98 ? -5.556 -10.841 -1.290 1.00 95.94 98 THR A C 1
ATOM 787 O O . THR A 1 98 ? -6.146 -11.700 -1.948 1.00 95.94 98 THR A O 1
ATOM 790 N N . TYR A 1 99 ? -5.918 -9.563 -1.329 1.00 95.50 99 TYR A N 1
ATOM 791 C CA . TYR A 1 99 ? -6.884 -9.056 -2.297 1.00 95.50 99 TYR A CA 1
ATOM 792 C C . TYR A 1 99 ? -6.481 -7.649 -2.730 1.00 95.50 99 TYR A C 1
ATOM 794 O O . TYR A 1 99 ? -6.335 -6.756 -1.895 1.00 95.50 99 TYR A O 1
ATOM 802 N N . PHE A 1 100 ? -6.327 -7.471 -4.041 1.00 93.06 100 PHE A N 1
ATOM 803 C CA . PHE A 1 100 ? -5.948 -6.213 -4.676 1.00 93.06 100 PHE A CA 1
ATOM 804 C C . PHE A 1 100 ? -7.013 -5.799 -5.688 1.00 93.06 100 PHE A C 1
ATOM 806 O O . PHE A 1 100 ? -7.634 -6.652 -6.329 1.00 93.06 100 PHE A O 1
ATOM 813 N N . PHE A 1 101 ? -7.199 -4.493 -5.853 1.00 91.62 101 PHE A N 1
ATOM 814 C CA . PHE A 1 101 ? -8.064 -3.933 -6.885 1.00 91.62 101 PHE A CA 1
ATOM 815 C C . PHE A 1 101 ? -7.237 -3.580 -8.119 1.00 91.62 101 PHE A C 1
ATOM 817 O O . PHE A 1 101 ? -6.070 -3.203 -8.015 1.00 91.62 101 PHE A O 1
ATOM 824 N N . ARG A 1 102 ? -7.835 -3.748 -9.300 1.00 89.12 102 ARG A N 1
ATOM 825 C CA . ARG A 1 102 ? -7.180 -3.410 -10.564 1.00 89.12 102 ARG A CA 1
ATOM 826 C C . ARG A 1 102 ? -7.303 -1.916 -10.843 1.00 89.12 102 ARG A C 1
ATOM 828 O O . ARG A 1 102 ? -8.404 -1.375 -10.771 1.00 89.12 102 ARG A O 1
ATOM 835 N N . ASP A 1 103 ? -6.195 -1.300 -11.235 1.00 85.62 103 ASP A N 1
ATOM 836 C CA . ASP A 1 103 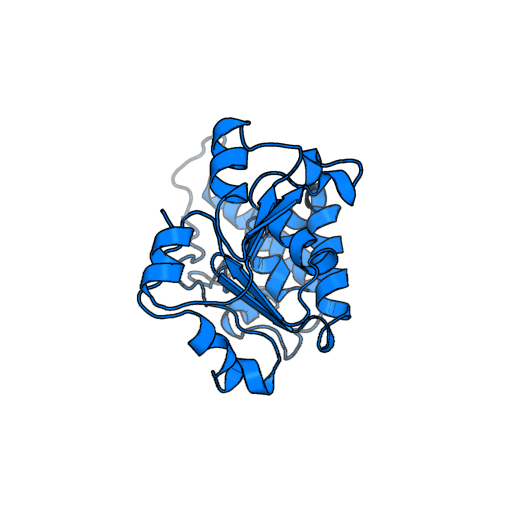? -6.175 0.014 -11.878 1.00 85.62 103 ASP A CA 1
ATOM 837 C C . ASP A 1 103 ? -6.005 -0.223 -13.382 1.00 85.62 103 ASP A C 1
ATOM 839 O O . ASP A 1 103 ? -4.983 -0.739 -13.819 1.00 85.62 103 ASP A O 1
ATOM 843 N N . GLU A 1 104 ? -7.027 0.066 -14.186 1.00 69.12 104 GLU A N 1
ATOM 844 C CA . GLU A 1 104 ? -6.955 -0.106 -15.647 1.00 69.12 104 GLU A CA 1
ATOM 845 C C . GLU A 1 104 ? -6.965 1.230 -16.400 1.00 69.12 104 GLU A C 1
ATOM 847 O O . GLU A 1 104 ?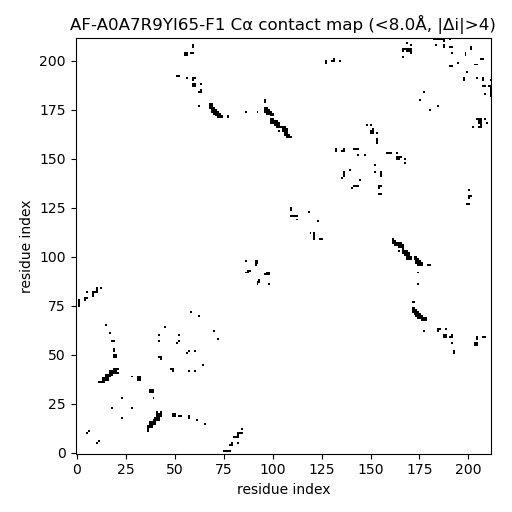 -6.975 1.257 -17.636 1.00 69.12 104 GLU A O 1
ATOM 852 N N . GLN A 1 105 ? -6.951 2.356 -15.682 1.00 71.12 105 GLN A N 1
ATOM 853 C CA . GLN A 1 105 ? -7.205 3.666 -16.283 1.00 71.12 105 GLN A CA 1
ATOM 854 C C . GLN A 1 105 ? -5.953 4.277 -16.921 1.00 71.12 105 GLN A C 1
ATOM 856 O O . GLN A 1 105 ? -6.053 5.061 -17.870 1.00 71.12 105 GLN A O 1
ATOM 861 N N . SER A 1 106 ? -4.761 3.913 -16.445 1.00 78.06 106 SER A N 1
ATOM 862 C CA . SER A 1 106 ? -3.508 4.503 -16.913 1.00 78.06 106 SER A CA 1
ATOM 863 C C . SER A 1 106 ? -2.895 3.708 -18.077 1.00 78.06 106 SER A C 1
ATOM 865 O O . SER A 1 106 ? -2.398 2.589 -17.935 1.00 78.06 106 SER A O 1
ATOM 867 N N . LYS A 1 107 ? -2.905 4.301 -19.277 1.00 83.31 107 LYS A N 1
ATOM 868 C CA . LYS A 1 107 ? -2.284 3.732 -20.487 1.00 83.31 107 LYS A CA 1
ATOM 869 C C . LYS A 1 107 ? -1.131 4.600 -20.973 1.00 83.31 107 LYS A C 1
ATOM 871 O O . LYS A 1 107 ? -1.203 5.828 -20.907 1.00 83.31 107 LYS A O 1
ATOM 876 N N . TRP A 1 108 ? -0.092 3.968 -21.509 1.00 81.69 108 TRP A N 1
ATOM 877 C CA . TRP A 1 108 ? 0.979 4.671 -22.209 1.00 81.69 108 TRP A CA 1
ATOM 878 C C . TRP A 1 108 ? 0.461 5.307 -23.496 1.00 81.69 108 TRP A C 1
ATOM 880 O O . TRP A 1 108 ? -0.135 4.632 -24.335 1.00 81.69 108 TRP A O 1
ATOM 890 N N . ARG A 1 109 ? 0.722 6.605 -23.661 1.00 79.38 109 ARG A N 1
ATOM 891 C CA . ARG A 1 109 ? 0.456 7.350 -24.893 1.00 79.38 109 ARG A CA 1
ATOM 892 C C . ARG A 1 109 ? 1.704 8.134 -25.257 1.00 79.38 109 ARG A C 1
ATOM 894 O O . ARG A 1 109 ? 2.085 9.048 -24.531 1.00 79.38 109 ARG A O 1
ATOM 901 N N . PHE A 1 110 ? 2.333 7.749 -26.356 1.00 77.81 110 PHE A N 1
ATOM 902 C CA . PHE A 1 110 ? 3.483 8.448 -26.906 1.00 77.81 110 PHE A CA 1
ATOM 903 C C . PHE A 1 110 ? 2.985 9.300 -28.071 1.00 77.81 110 PHE A C 1
ATOM 905 O O . PHE A 1 110 ? 2.290 8.800 -28.948 1.00 77.81 110 PHE A O 1
ATOM 912 N N . PHE A 1 111 ? 3.270 10.599 -28.045 1.00 66.88 111 PHE A N 1
ATOM 913 C CA . PHE A 1 111 ? 2.907 11.507 -29.133 1.00 66.88 111 PHE A CA 1
ATOM 914 C C . PHE A 1 111 ? 4.157 11.803 -29.962 1.00 66.88 111 PHE A C 1
ATOM 916 O O . PHE A 1 111 ? 5.247 11.936 -29.399 1.00 66.88 111 PHE A O 1
ATOM 923 N N . ALA A 1 112 ? 4.003 11.911 -31.283 1.00 57.88 112 ALA A N 1
ATOM 924 C CA . ALA A 1 112 ? 5.047 12.472 -32.129 1.00 57.88 112 ALA A CA 1
ATOM 925 C C . ALA A 1 112 ? 5.224 13.952 -31.757 1.00 57.88 112 ALA A C 1
ATOM 927 O O . ALA A 1 112 ? 4.243 14.692 -31.693 1.00 57.88 112 ALA A O 1
ATOM 928 N N . ASP A 1 113 ? 6.453 14.372 -31.459 1.00 56.62 113 ASP A N 1
ATOM 929 C CA . ASP A 1 113 ? 6.719 15.766 -31.111 1.00 56.62 113 ASP A CA 1
ATOM 930 C C . ASP A 1 113 ? 6.572 16.655 -32.349 1.00 56.62 113 ASP A C 1
ATOM 932 O O . ASP A 1 113 ? 7.446 16.690 -33.218 1.00 56.62 113 ASP A O 1
ATOM 936 N N . GLU A 1 114 ? 5.493 17.429 -32.413 1.00 50.16 114 GLU A N 1
ATOM 937 C CA . GLU A 1 114 ? 5.420 18.588 -33.298 1.00 50.16 114 GLU A CA 1
ATOM 938 C C . GLU A 1 114 ? 6.217 19.744 -32.682 1.00 50.16 114 GLU A C 1
ATOM 940 O O . GLU A 1 114 ? 5.683 20.627 -32.016 1.00 50.16 114 GLU A O 1
ATOM 945 N N . GLY A 1 115 ? 7.531 19.736 -32.901 1.00 51.03 115 GLY A N 1
ATOM 946 C CA . GLY A 1 115 ? 8.377 20.903 -32.660 1.00 51.03 115 GLY A CA 1
ATOM 947 C C . GLY A 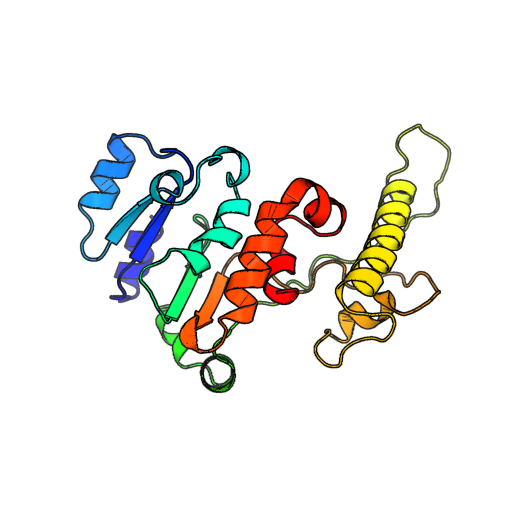1 115 ? 8.894 21.059 -31.226 1.00 51.03 115 GLY A C 1
ATOM 948 O O . GLY A 1 115 ? 8.202 20.941 -30.219 1.00 51.03 115 GLY A O 1
ATOM 949 N N . SER A 1 116 ? 10.187 21.350 -31.149 1.00 56.34 116 SER A N 1
ATOM 950 C CA . SER A 1 116 ? 10.996 21.452 -29.940 1.00 56.34 116 SER A CA 1
ATOM 951 C C . SER A 1 116 ? 10.508 22.496 -28.929 1.00 56.34 116 SER A C 1
ATOM 953 O O . SER A 1 116 ? 10.462 23.689 -29.228 1.00 56.34 116 SER A O 1
ATOM 955 N N . SER A 1 117 ? 10.338 22.086 -27.672 1.00 49.31 117 SER A N 1
ATOM 956 C CA . SER A 1 117 ? 10.566 22.965 -26.522 1.00 49.31 117 SER A CA 1
ATOM 957 C C . SER A 1 117 ? 11.093 22.154 -25.332 1.00 49.31 117 SER A C 1
ATOM 959 O O . SER A 1 117 ? 10.833 20.960 -25.202 1.00 49.31 117 SER A O 1
ATOM 961 N N . LEU A 1 118 ? 11.895 22.799 -24.483 1.00 49.69 118 LEU A N 1
ATOM 962 C CA . LEU A 1 118 ? 12.767 22.250 -23.427 1.00 49.69 118 LEU A CA 1
ATOM 963 C C . LEU A 1 118 ? 12.113 21.379 -22.325 1.00 49.69 118 LEU A C 1
ATOM 965 O O . LEU A 1 118 ? 12.771 21.056 -21.339 1.00 49.69 118 LEU A O 1
ATOM 969 N N . ARG A 1 119 ? 10.859 20.951 -22.475 1.00 54.19 119 ARG A N 1
ATOM 970 C CA . ARG A 1 119 ? 10.180 19.927 -21.663 1.00 54.19 119 ARG A CA 1
ATOM 971 C C . ARG A 1 119 ? 9.219 19.132 -22.546 1.00 54.19 119 ARG A C 1
ATOM 973 O O . ARG A 1 119 ? 8.003 19.226 -22.430 1.00 54.19 119 ARG A O 1
ATOM 980 N N . CYS A 1 120 ? 9.792 18.329 -23.430 1.00 58.53 120 CYS A N 1
ATOM 981 C CA . CYS A 1 120 ? 9.054 17.347 -24.206 1.00 58.53 120 CYS A CA 1
ATOM 982 C C . CYS A 1 120 ? 8.461 16.270 -23.270 1.00 58.53 120 CYS A C 1
ATOM 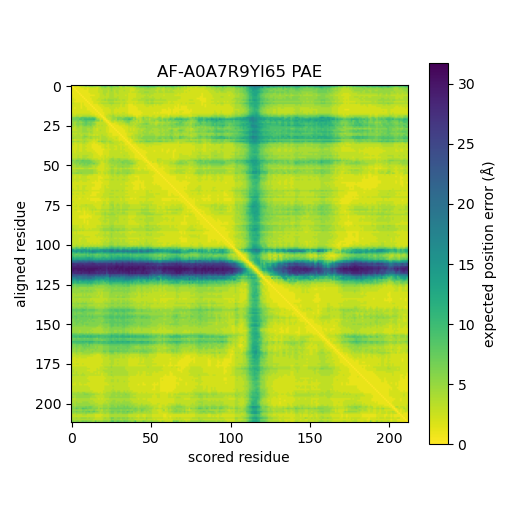984 O O . CYS A 1 120 ? 9.182 15.419 -22.736 1.00 58.53 120 CYS A O 1
ATOM 986 N N . LYS A 1 121 ? 7.142 16.324 -23.035 1.00 62.28 121 LYS A N 1
ATOM 987 C CA . LYS A 1 121 ? 6.415 15.355 -22.195 1.00 62.28 121 LYS A CA 1
ATOM 988 C C . LYS A 1 121 ? 6.561 13.931 -22.742 1.00 62.28 121 LYS A C 1
ATOM 990 O O . LYS A 1 121 ? 6.902 13.033 -21.980 1.00 62.28 121 LYS A O 1
ATOM 995 N N . SER A 1 122 ? 6.432 13.769 -24.061 1.00 66.62 122 SER A N 1
ATOM 996 C CA . SER A 1 122 ? 6.600 12.485 -24.754 1.00 66.62 122 SER A CA 1
ATOM 997 C C . SER A 1 122 ? 7.983 11.867 -24.499 1.00 66.62 122 SER A C 1
ATOM 999 O O . SER A 1 122 ? 8.113 10.692 -24.168 1.00 66.62 122 SER A O 1
ATOM 1001 N N . CYS A 1 123 ? 9.039 12.680 -24.526 1.00 66.25 123 CYS A N 1
ATOM 1002 C CA . CYS A 1 123 ? 10.418 12.265 -24.276 1.00 66.25 123 CYS A CA 1
ATOM 1003 C C . CYS A 1 123 ? 10.645 11.823 -22.824 1.00 66.25 123 CYS A C 1
ATOM 1005 O O . CYS A 1 123 ? 11.392 10.873 -22.573 1.00 66.25 123 CYS A O 1
ATOM 1007 N N . ASN A 1 124 ? 10.017 12.505 -21.860 1.00 76.88 124 ASN A N 1
ATOM 1008 C CA . ASN A 1 124 ? 10.052 12.104 -20.454 1.00 76.88 124 ASN A CA 1
ATOM 1009 C C . ASN A 1 124 ? 9.297 10.791 -20.237 1.00 76.88 124 ASN A C 1
ATOM 1011 O O . ASN A 1 124 ? 9.822 9.908 -19.558 1.00 76.88 124 ASN A O 1
ATOM 1015 N N . ASP A 1 125 ? 8.140 10.627 -20.876 1.00 81.25 125 ASP A N 1
ATOM 1016 C CA . ASP A 1 125 ? 7.358 9.392 -20.828 1.00 81.25 125 ASP A CA 1
ATOM 1017 C C . ASP A 1 125 ? 8.135 8.230 -21.465 1.00 81.25 125 ASP A C 1
ATOM 1019 O O . ASP A 1 125 ? 8.240 7.162 -20.867 1.00 81.25 125 ASP A O 1
ATOM 1023 N N . HIS A 1 126 ? 8.797 8.440 -22.607 1.00 84.19 126 HIS A N 1
ATOM 1024 C CA . HIS A 1 126 ? 9.687 7.444 -23.213 1.00 84.19 126 HIS A CA 1
ATOM 1025 C C . HIS A 1 126 ? 10.884 7.096 -22.322 1.00 84.19 126 HIS A C 1
ATOM 1027 O O . HIS A 1 126 ? 11.268 5.926 -22.222 1.00 84.19 126 HIS A O 1
ATOM 1033 N N . ARG A 1 127 ? 11.501 8.093 -21.676 1.00 86.62 127 ARG A N 1
ATOM 1034 C CA . ARG A 1 127 ? 12.621 7.873 -20.751 1.00 86.62 127 ARG A CA 1
ATOM 1035 C C . ARG A 1 127 ? 12.174 7.039 -19.558 1.00 86.62 127 ARG A C 1
ATOM 1037 O O . ARG A 1 127 ? 12.845 6.056 -19.253 1.00 86.62 127 ARG A O 1
ATOM 1044 N N . PHE A 1 128 ? 11.059 7.410 -18.933 1.00 89.25 128 PHE A N 1
ATOM 1045 C CA . PHE A 1 128 ? 10.477 6.680 -17.812 1.00 89.25 128 PHE A CA 1
ATOM 1046 C C . PHE A 1 128 ? 10.069 5.264 -18.227 1.00 89.25 128 PHE A C 1
ATOM 1048 O O . PHE A 1 128 ? 10.414 4.307 -17.547 1.00 89.25 128 PHE A O 1
ATOM 1055 N N . TYR A 1 129 ? 9.413 5.097 -19.377 1.00 90.50 129 TYR A N 1
ATOM 1056 C CA . TYR A 1 129 ? 9.031 3.790 -19.913 1.00 90.50 129 TYR A CA 1
ATOM 1057 C C . TYR A 1 129 ? 10.244 2.863 -20.052 1.00 90.50 129 TYR A C 1
ATOM 1059 O O . TYR A 1 129 ? 10.258 1.751 -19.524 1.00 90.50 129 TYR A O 1
ATOM 1067 N N . ARG A 1 130 ? 11.315 3.336 -20.704 1.00 91.50 130 ARG A N 1
ATOM 1068 C CA . ARG A 1 130 ? 12.550 2.558 -20.896 1.00 91.50 130 ARG A CA 1
ATOM 1069 C C . ARG A 1 130 ? 13.266 2.271 -19.577 1.00 91.50 130 ARG A C 1
ATOM 1071 O O . ARG A 1 130 ? 13.786 1.171 -19.389 1.00 91.50 130 ARG A O 1
ATOM 1078 N N . SER A 1 131 ? 13.321 3.246 -18.673 1.00 93.38 131 SER A N 1
ATOM 1079 C CA . SER A 1 131 ? 13.999 3.086 -17.388 1.00 93.38 131 SER A CA 1
ATOM 1080 C C . SER A 1 131 ? 13.235 2.136 -16.462 1.00 93.38 131 SER A C 1
ATOM 1082 O O . SER A 1 131 ? 13.866 1.269 -15.862 1.00 93.38 131 SER A O 1
ATOM 1084 N N . ARG A 1 132 ? 11.897 2.212 -16.434 1.00 93.38 132 ARG A N 1
ATOM 1085 C CA . ARG A 1 132 ? 11.004 1.274 -15.735 1.00 93.38 132 ARG A CA 1
ATOM 1086 C C . ARG A 1 132 ? 11.174 -0.149 -16.259 1.00 93.38 132 ARG A C 1
ATOM 1088 O O . ARG A 1 132 ? 11.350 -1.052 -15.451 1.00 93.38 132 ARG A O 1
ATOM 1095 N N . LYS A 1 133 ? 11.227 -0.358 -17.585 1.00 94.75 133 LYS A N 1
ATOM 1096 C CA . LYS A 1 133 ? 11.512 -1.682 -18.186 1.00 94.75 133 LYS A CA 1
ATOM 1097 C C . LYS A 1 133 ? 12.824 -2.269 -17.669 1.00 94.75 133 LYS A C 1
ATOM 1099 O O . LYS A 1 133 ? 12.852 -3.407 -17.211 1.00 94.75 133 LYS A O 1
ATOM 1104 N N . ARG A 1 134 ? 13.906 -1.485 -17.701 1.00 95.50 134 ARG A N 1
ATOM 1105 C CA . ARG A 1 134 ? 15.218 -1.937 -17.214 1.00 95.50 134 ARG A CA 1
ATOM 1106 C C . ARG A 1 134 ? 15.199 -2.245 -15.718 1.00 95.50 134 ARG A C 1
ATOM 1108 O O . ARG A 1 134 ? 15.763 -3.252 -15.309 1.00 95.50 134 ARG A O 1
ATOM 1115 N N . TRP A 1 135 ? 14.559 -1.391 -14.923 1.00 95.88 135 TRP A N 1
ATOM 1116 C CA . TRP A 1 135 ? 14.464 -1.573 -13.478 1.00 95.88 135 TRP A CA 1
ATOM 1117 C C . TRP A 1 135 ? 13.662 -2.827 -13.111 1.00 95.88 135 TRP A C 1
ATOM 1119 O O . TRP A 1 135 ? 14.159 -3.641 -12.342 1.00 95.88 135 TRP A O 1
ATOM 1129 N N . LEU A 1 136 ? 12.500 -3.052 -13.734 1.00 95.31 136 LEU A N 1
ATOM 1130 C CA . LEU A 1 136 ? 11.686 -4.252 -13.506 1.00 95.31 136 LEU A CA 1
ATOM 1131 C C . LEU A 1 136 ? 12.425 -5.538 -13.886 1.00 95.31 136 LEU A C 1
ATOM 1133 O O . LEU A 1 136 ? 12.410 -6.486 -13.111 1.00 95.31 136 LEU A O 1
ATOM 1137 N N . ARG A 1 137 ? 13.133 -5.567 -15.024 1.00 96.00 137 ARG A N 1
ATOM 1138 C CA . ARG A 1 137 ? 13.971 -6.722 -15.406 1.00 96.00 137 ARG A CA 1
ATOM 1139 C C . ARG A 1 137 ? 15.139 -6.945 -14.438 1.00 96.00 137 ARG A C 1
ATOM 1141 O O . ARG A 1 137 ? 15.565 -8.076 -14.243 1.00 96.00 137 ARG A O 1
ATOM 1148 N N . GLY A 1 138 ? 15.673 -5.879 -13.843 1.00 95.75 138 GLY A N 1
ATOM 1149 C CA . GLY A 1 138 ? 16.702 -5.983 -12.807 1.00 95.75 138 GLY A CA 1
ATOM 1150 C C . GLY A 1 138 ? 16.155 -6.520 -11.483 1.00 95.75 138 GLY A C 1
ATOM 1151 O O . GLY A 1 138 ? 16.813 -7.333 -10.844 1.00 95.75 138 GLY A O 1
ATOM 1152 N N . LEU A 1 139 ? 14.950 -6.089 -11.100 1.00 94.50 139 LEU A N 1
ATOM 1153 C CA . LEU A 1 139 ? 14.288 -6.479 -9.856 1.00 94.50 139 LEU A CA 1
ATOM 1154 C C . LEU A 1 139 ? 13.721 -7.907 -9.913 1.00 94.50 139 LEU A C 1
ATOM 1156 O O . LEU A 1 139 ? 13.901 -8.676 -8.978 1.00 94.50 139 LEU A O 1
ATOM 1160 N N . LEU A 1 140 ? 13.037 -8.252 -11.007 1.00 94.25 140 LEU A N 1
ATOM 1161 C CA . LEU A 1 140 ? 12.266 -9.493 -11.160 1.00 94.25 140 LEU A CA 1
ATOM 1162 C C . LEU A 1 140 ? 12.970 -10.553 -12.020 1.00 94.25 140 LEU A C 1
ATOM 1164 O O . LEU A 1 140 ? 12.512 -11.691 -12.092 1.00 94.25 140 LEU A O 1
ATOM 1168 N N . GLY A 1 141 ? 14.077 -10.192 -12.671 1.00 95.06 141 GLY A N 1
ATOM 1169 C CA . GLY A 1 141 ? 14.854 -11.074 -13.535 1.00 95.06 141 GLY A CA 1
ATOM 1170 C C . GLY A 1 141 ? 14.677 -10.813 -15.035 1.00 95.06 141 GLY A C 1
ATOM 1171 O O . GLY A 1 141 ? 13.730 -10.177 -15.509 1.00 95.06 141 GLY A O 1
ATOM 1172 N N . ALA A 1 142 ? 15.634 -11.330 -15.811 1.00 93.00 142 ALA A N 1
ATOM 1173 C CA . ALA A 1 142 ? 15.705 -11.117 -17.257 1.00 93.00 142 ALA A CA 1
ATOM 1174 C C . ALA A 1 142 ? 14.560 -11.786 -18.037 1.00 93.00 142 ALA A C 1
ATOM 1176 O O . ALA A 1 142 ? 14.245 -11.351 -19.141 1.00 93.00 142 ALA A O 1
ATOM 1177 N N . THR A 1 143 ? 13.926 -12.811 -17.465 1.00 94.50 143 THR A N 1
ATOM 1178 C CA . THR A 1 143 ? 12.750 -13.506 -18.009 1.00 94.50 143 THR A CA 1
ATOM 1179 C C . THR A 1 143 ? 11.521 -13.178 -17.175 1.00 94.50 143 THR A C 1
ATOM 1181 O O . THR A 1 143 ? 11.627 -13.148 -15.953 1.00 94.50 143 THR A O 1
ATOM 1184 N N . MET A 1 144 ? 10.367 -12.977 -17.814 1.00 94.81 144 MET A N 1
ATOM 1185 C CA . MET A 1 144 ? 9.128 -12.611 -17.122 1.00 94.81 144 MET A CA 1
ATOM 1186 C C . MET A 1 144 ? 8.678 -13.718 -16.153 1.00 94.81 144 MET A C 1
ATOM 1188 O O . MET A 1 144 ? 8.404 -14.833 -16.608 1.00 94.81 144 MET A O 1
ATOM 1192 N N . PRO A 1 145 ? 8.569 -13.440 -14.839 1.00 93.31 145 PRO A N 1
ATOM 1193 C CA . PRO A 1 145 ? 8.005 -14.398 -13.896 1.00 93.31 145 PRO A CA 1
ATOM 1194 C C . PRO A 1 145 ? 6.531 -14.717 -14.199 1.00 93.31 145 PRO A C 1
ATOM 1196 O O . PRO A 1 145 ? 5.788 -13.810 -14.576 1.00 93.31 145 PRO A O 1
ATOM 1199 N N . PRO A 1 146 ? 6.056 -15.953 -13.940 1.00 91.25 146 PRO A N 1
ATOM 1200 C CA . PRO A 1 146 ? 4.646 -16.320 -14.121 1.00 91.25 146 PRO A CA 1
ATOM 1201 C C . PRO A 1 146 ? 3.661 -15.517 -13.261 1.00 91.25 146 PRO A C 1
ATOM 1203 O O . PRO A 1 146 ? 2.470 -15.501 -13.549 1.00 91.25 146 PRO A O 1
ATOM 1206 N N . SER A 1 147 ? 4.141 -14.885 -12.186 1.00 86.62 147 SER A N 1
ATOM 1207 C CA . SER A 1 147 ? 3.327 -14.040 -11.313 1.00 86.62 147 SER A CA 1
ATOM 1208 C C . SER A 1 147 ? 3.004 -12.676 -11.926 1.00 86.62 147 SER A C 1
ATOM 1210 O O . SER A 1 147 ? 2.034 -12.057 -11.492 1.00 86.62 147 SER A O 1
ATOM 1212 N N . VAL A 1 148 ? 3.779 -12.208 -12.917 1.00 89.38 148 VAL A N 1
ATOM 1213 C CA . VAL A 1 148 ? 3.569 -10.915 -13.587 1.00 89.38 148 VAL A CA 1
ATOM 1214 C C . VAL A 1 148 ? 2.252 -10.922 -14.378 1.00 89.38 148 VAL A C 1
ATOM 1216 O O . VAL A 1 148 ? 2.047 -11.826 -15.189 1.00 89.38 148 VAL A O 1
ATOM 1219 N N . PRO A 1 149 ? 1.377 -9.908 -14.211 1.00 88.81 149 PRO A N 1
ATOM 1220 C CA . PRO A 1 149 ? 0.189 -9.731 -15.033 1.00 88.81 149 PRO A CA 1
ATOM 1221 C C . PRO A 1 149 ? 0.536 -9.662 -16.518 1.00 88.81 149 PRO A C 1
ATOM 1223 O O . PRO A 1 149 ? 1.476 -8.972 -16.919 1.00 88.81 149 PRO A O 1
ATOM 1226 N N . GLN A 1 150 ? -0.266 -10.316 -17.354 1.00 89.19 150 GLN A N 1
ATOM 1227 C CA . GLN A 1 150 ? -0.048 -10.337 -18.800 1.00 89.19 150 GLN A CA 1
ATOM 1228 C C . GLN A 1 150 ? -0.061 -8.923 -19.408 1.00 89.19 150 GLN A C 1
ATOM 1230 O O . GLN A 1 150 ? 0.642 -8.647 -20.378 1.00 89.19 150 GLN A O 1
ATOM 1235 N N . GLU A 1 151 ? -0.805 -7.997 -18.805 1.00 89.38 151 GLU A N 1
ATOM 1236 C CA . GLU A 1 151 ? -0.876 -6.581 -19.167 1.00 89.38 151 GLU A CA 1
ATOM 1237 C C . GLU A 1 151 ? 0.485 -5.860 -19.063 1.00 89.38 151 GLU A C 1
ATOM 1239 O O . GLU A 1 151 ? 0.675 -4.799 -19.663 1.00 89.38 151 GLU A O 1
ATOM 1244 N N . TRP A 1 152 ? 1.436 -6.438 -18.327 1.00 92.00 152 TRP A N 1
ATOM 1245 C CA . TRP A 1 152 ? 2.810 -5.968 -18.146 1.00 92.00 152 TRP A CA 1
ATOM 1246 C C . TRP A 1 152 ? 3.852 -6.766 -18.936 1.00 92.00 152 TRP A C 1
ATOM 1248 O O . TRP A 1 152 ? 5.044 -6.462 -18.842 1.00 92.00 152 TRP A O 1
ATOM 1258 N N . ALA A 1 153 ? 3.436 -7.716 -19.779 1.00 92.88 153 ALA A N 1
ATOM 1259 C CA . ALA A 1 153 ? 4.350 -8.513 -20.601 1.00 92.88 153 ALA A CA 1
ATOM 1260 C C . ALA A 1 153 ? 5.260 -7.653 -21.496 1.00 92.88 153 ALA A C 1
ATOM 1262 O O . ALA A 1 153 ? 6.444 -7.959 -21.656 1.00 92.88 153 ALA A O 1
ATOM 1263 N N . TYR A 1 154 ? 4.763 -6.498 -21.957 1.00 92.94 154 TYR A N 1
ATOM 1264 C CA . TYR A 1 154 ? 5.541 -5.541 -22.751 1.00 92.94 154 TYR A CA 1
ATOM 1265 C C . TYR A 1 154 ? 6.823 -5.069 -22.054 1.00 92.94 154 TYR A C 1
ATOM 1267 O O . TYR A 1 154 ? 7.738 -4.560 -22.713 1.00 92.94 154 TYR A O 1
ATOM 1275 N N . HIS A 1 155 ? 6.922 -5.194 -20.724 1.00 93.94 155 HIS A N 1
ATOM 1276 C CA . HIS A 1 155 ? 8.147 -4.852 -20.019 1.00 93.94 155 HIS A CA 1
ATOM 1277 C C . HIS A 1 155 ? 9.320 -5.749 -20.418 1.00 93.94 155 HIS A C 1
ATOM 1279 O O . HIS A 1 155 ? 10.456 -5.280 -20.354 1.00 93.94 155 HIS A O 1
ATOM 1285 N N . TRP A 1 156 ? 9.075 -6.958 -20.928 1.00 95.69 156 TRP A N 1
ATOM 1286 C CA . TRP A 1 156 ? 10.082 -7.903 -21.434 1.00 95.69 156 TRP A CA 1
ATOM 1287 C C . TRP A 1 156 ? 10.251 -7.895 -22.957 1.00 95.69 156 TRP A C 1
ATOM 1289 O O . TRP A 1 156 ? 11.149 -8.548 -23.472 1.00 95.69 156 TRP A O 1
ATOM 1299 N N . GLU A 1 157 ? 9.479 -7.087 -23.677 1.00 93.00 157 GLU A N 1
ATOM 1300 C CA . GLU A 1 157 ? 9.635 -6.922 -25.124 1.00 93.00 157 GLU A CA 1
ATOM 1301 C C . GLU A 1 157 ? 10.691 -5.859 -25.459 1.00 93.00 157 GLU A C 1
ATOM 1303 O O . GLU A 1 157 ? 10.899 -4.920 -24.691 1.00 93.00 157 GLU A O 1
ATOM 1308 N N . GLU A 1 158 ? 11.361 -5.950 -26.605 1.00 88.25 158 GLU A N 1
ATOM 1309 C CA . GLU A 1 158 ? 12.310 -4.904 -27.028 1.00 88.25 158 GLU A CA 1
ATOM 1310 C C . GLU A 1 158 ? 11.600 -3.680 -27.619 1.00 88.25 158 GLU A C 1
ATOM 1312 O O . GLU A 1 158 ? 12.011 -2.540 -27.391 1.00 88.25 158 GLU A O 1
ATOM 1317 N N . ALA A 1 159 ? 10.482 -3.900 -28.312 1.00 87.62 159 ALA A N 1
ATOM 1318 C CA . ALA A 1 159 ? 9.690 -2.829 -28.891 1.00 87.62 159 ALA A CA 1
ATOM 1319 C C . ALA A 1 159 ? 9.032 -1.943 -27.816 1.00 87.62 159 ALA A C 1
ATOM 1321 O O . ALA A 1 159 ? 8.746 -2.361 -26.686 1.00 87.62 159 ALA A O 1
ATOM 1322 N N . THR A 1 160 ? 8.779 -0.687 -28.185 1.00 86.69 160 THR A N 1
ATOM 1323 C CA . THR A 1 160 ? 7.813 0.146 -27.468 1.00 86.69 160 THR A CA 1
ATOM 1324 C C . THR A 1 160 ? 6.418 -0.293 -27.888 1.00 86.69 160 THR A C 1
ATOM 1326 O O . THR A 1 160 ? 6.109 -0.297 -29.075 1.00 86.69 160 THR A O 1
ATOM 1329 N N . VAL A 1 161 ? 5.584 -0.632 -26.910 1.00 86.75 161 VAL A N 1
ATOM 1330 C CA . VAL A 1 161 ? 4.183 -1.004 -27.121 1.00 86.75 161 VAL A CA 1
ATOM 1331 C C . VAL A 1 161 ? 3.305 0.167 -26.696 1.00 86.75 161 VAL A C 1
ATOM 1333 O O . VAL A 1 161 ? 3.329 0.571 -25.533 1.00 86.75 161 VAL A O 1
ATOM 1336 N N . GLU A 1 162 ? 2.567 0.739 -27.644 1.00 83.31 162 GLU A N 1
ATOM 1337 C CA . GLU A 1 162 ? 1.597 1.804 -27.380 1.00 83.31 162 GLU A CA 1
ATOM 1338 C C . GLU A 1 162 ? 0.332 1.267 -26.711 1.00 83.31 162 GLU A C 1
ATOM 1340 O O . GLU A 1 162 ? -0.009 0.093 -26.842 1.00 83.31 162 GLU A O 1
ATOM 1345 N N . ASN A 1 163 ? -0.381 2.139 -25.989 1.00 82.94 163 ASN A N 1
ATOM 1346 C CA . ASN A 1 163 ? -1.609 1.804 -25.262 1.00 82.94 163 ASN A CA 1
ATOM 1347 C C . ASN A 1 163 ? -1.456 0.645 -24.260 1.00 82.94 163 ASN A C 1
ATOM 1349 O O . ASN A 1 163 ? -2.456 0.077 -23.815 1.00 82.94 163 ASN A O 1
ATOM 1353 N N . SER A 1 164 ? -0.226 0.307 -23.862 1.00 86.88 164 SER A N 1
ATOM 1354 C CA . SER A 1 164 ? 0.010 -0.689 -22.824 1.00 86.88 164 SER A CA 1
ATOM 1355 C C . SER A 1 164 ? -0.302 -0.126 -21.435 1.00 86.88 164 SER A C 1
ATOM 1357 O O . SER A 1 164 ? -0.249 1.086 -21.199 1.00 86.88 164 SER A O 1
ATOM 1359 N N . THR A 1 165 ? -0.683 -1.009 -20.511 1.00 87.94 165 THR A N 1
ATOM 1360 C CA . THR A 1 165 ? -1.080 -0.628 -19.151 1.00 87.94 165 THR A CA 1
ATOM 1361 C C . THR A 1 165 ? 0.122 -0.113 -18.363 1.00 87.94 165 THR A C 1
ATOM 1363 O O . THR A 1 165 ? 1.147 -0.790 -18.250 1.00 87.94 165 THR A O 1
ATOM 1366 N N . LYS A 1 166 ? 0.011 1.098 -17.812 1.00 87.94 166 LYS A N 1
ATOM 1367 C CA . LYS A 1 166 ? 1.073 1.714 -17.015 1.00 87.94 166 LYS A CA 1
ATOM 1368 C C . LYS A 1 166 ? 1.054 1.202 -15.579 1.00 87.94 166 LYS A C 1
ATOM 1370 O O . LYS A 1 166 ? 2.097 0.767 -15.101 1.00 87.94 166 LYS A O 1
ATOM 1375 N N . GLU A 1 167 ? -0.092 1.254 -14.922 1.00 87.56 167 GLU A N 1
ATOM 1376 C CA . GLU A 1 167 ? -0.323 0.836 -13.533 1.00 87.56 167 GLU A CA 1
ATOM 1377 C C . GLU A 1 167 ? -1.404 -0.246 -13.592 1.00 87.56 167 GLU A C 1
ATOM 1379 O O . GLU A 1 167 ? -2.328 -0.100 -14.382 1.00 87.56 167 GLU A O 1
ATOM 1384 N N . VAL A 1 168 ? -1.254 -1.353 -12.859 1.00 87.81 168 VAL A N 1
ATOM 1385 C CA . VAL A 1 168 ? -2.199 -2.498 -12.915 1.00 87.81 168 VAL A CA 1
ATOM 1386 C C . VAL A 1 168 ? -2.995 -2.633 -11.619 1.00 87.81 168 VAL A C 1
ATOM 1388 O O . VAL A 1 168 ? -4.017 -3.314 -11.578 1.00 87.81 168 VAL A O 1
ATOM 1391 N N . MET A 1 169 ? -2.532 -1.994 -10.547 1.00 89.50 169 MET A N 1
ATOM 1392 C CA . MET A 1 169 ? -3.045 -2.180 -9.199 1.00 89.50 169 MET A CA 1
ATOM 1393 C C . MET A 1 169 ? -3.317 -0.829 -8.542 1.00 89.50 169 MET A C 1
ATOM 1395 O O . MET A 1 169 ? -2.502 0.089 -8.642 1.00 89.50 169 MET A O 1
ATOM 1399 N N . ASP A 1 170 ? -4.468 -0.745 -7.882 1.00 91.75 170 ASP A N 1
ATOM 1400 C CA . ASP A 1 170 ? -4.871 0.371 -7.034 1.00 91.75 170 ASP A CA 1
ATOM 1401 C C . ASP A 1 170 ? -4.582 0.055 -5.557 1.00 91.75 170 ASP A C 1
ATOM 1403 O O . ASP A 1 170 ? -4.899 -1.041 -5.086 1.00 91.75 170 ASP A O 1
ATOM 1407 N N . SER A 1 171 ? -4.006 1.016 -4.826 1.00 94.00 171 SER A N 1
ATOM 1408 C CA . SER A 1 171 ? -3.669 0.883 -3.399 1.00 94.00 171 SER A CA 1
ATOM 1409 C C . SER A 1 171 ? -4.592 1.662 -2.458 1.00 94.00 171 SER A C 1
ATOM 1411 O O . SER A 1 171 ? -4.239 1.865 -1.294 1.00 94.00 171 SER A O 1
ATOM 1413 N N . GLY A 1 172 ? -5.769 2.094 -2.927 1.00 94.56 172 GLY A N 1
ATOM 1414 C CA . GLY A 1 172 ? -6.780 2.734 -2.084 1.00 94.56 172 GLY A CA 1
ATOM 1415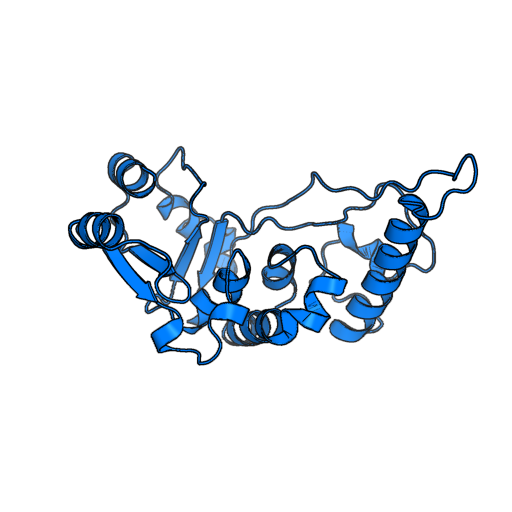 C C . GLY A 1 172 ? -7.422 1.758 -1.097 1.00 94.56 172 GLY A C 1
ATOM 1416 O O . GLY A 1 172 ? -7.760 2.135 0.025 1.00 94.56 172 GLY A O 1
ATOM 1417 N N . VAL A 1 173 ? -7.551 0.484 -1.491 1.00 95.75 173 VAL A N 1
ATOM 1418 C CA . VAL A 1 173 ? -7.956 -0.621 -0.608 1.00 95.75 173 VAL A CA 1
ATOM 1419 C C . VAL A 1 173 ? -7.083 -1.845 -0.859 1.00 95.75 173 VAL A C 1
ATOM 1421 O O . VAL A 1 173 ? -6.998 -2.342 -1.980 1.00 95.75 173 VAL A O 1
ATOM 1424 N N . VAL A 1 174 ? -6.480 -2.386 0.199 1.00 96.69 174 VAL A N 1
ATOM 1425 C CA . VAL A 1 174 ? -5.619 -3.575 0.123 1.00 96.69 174 VAL A CA 1
ATOM 1426 C C . VAL A 1 174 ? -5.953 -4.540 1.252 1.00 96.69 174 VAL A C 1
ATOM 1428 O O . VAL A 1 174 ? -6.020 -4.129 2.408 1.00 96.69 174 VAL A O 1
ATOM 1431 N N . LEU A 1 175 ? -6.123 -5.831 0.948 1.00 97.75 175 LEU A N 1
ATOM 1432 C CA . LEU A 1 175 ? -6.263 -6.863 1.977 1.00 97.75 175 LEU A CA 1
ATOM 1433 C C . LEU A 1 175 ? -5.038 -7.755 2.029 1.00 97.75 175 LEU A C 1
ATOM 1435 O O . LEU A 1 175 ? -4.585 -8.240 0.991 1.00 97.75 175 LEU A O 1
ATOM 1439 N N . LEU A 1 176 ? -4.562 -8.024 3.241 1.00 97.75 176 LEU A N 1
ATOM 1440 C CA . LEU A 1 176 ? -3.397 -8.866 3.499 1.00 97.75 176 LEU A CA 1
ATOM 1441 C C . LEU A 1 176 ? -3.651 -9.761 4.717 1.00 97.75 176 LEU A C 1
ATOM 1443 O O . LEU A 1 176 ? -4.193 -9.307 5.719 1.00 97.75 176 LEU A O 1
ATOM 1447 N N . ASP A 1 177 ? -3.223 -11.016 4.638 1.00 98.19 177 ASP A N 1
ATOM 1448 C CA . ASP A 1 177 ? -2.917 -11.886 5.776 1.00 98.19 177 ASP A CA 1
ATOM 1449 C C . ASP A 1 177 ? -1.393 -11.928 5.931 1.00 98.19 177 ASP A C 1
ATOM 1451 O O . ASP A 1 177 ? -0.677 -12.597 5.176 1.00 98.19 177 ASP A O 1
ATOM 1455 N N . ARG A 1 178 ? -0.882 -11.192 6.917 1.00 97.25 178 ARG A N 1
ATOM 1456 C CA . ARG A 1 178 ? 0.556 -11.065 7.181 1.00 97.25 178 ARG A CA 1
ATOM 1457 C C . ARG A 1 178 ? 1.210 -12.391 7.535 1.00 97.25 178 ARG A C 1
ATOM 1459 O O . ARG A 1 178 ? 2.382 -12.583 7.218 1.00 97.25 178 ARG A O 1
ATOM 1466 N N . ARG A 1 179 ? 0.485 -13.304 8.188 1.00 97.38 179 ARG A N 1
ATOM 1467 C CA . ARG A 1 179 ? 1.049 -14.591 8.632 1.00 97.38 179 ARG A CA 1
ATOM 1468 C C . ARG A 1 179 ? 1.362 -15.489 7.446 1.00 97.38 179 ARG A C 1
ATOM 1470 O O . ARG A 1 179 ? 2.306 -16.271 7.498 1.00 97.38 179 ARG A O 1
ATOM 1477 N N . ARG A 1 180 ? 0.575 -15.367 6.376 1.00 97.75 180 ARG A N 1
ATOM 1478 C CA . ARG A 1 180 ? 0.764 -16.119 5.132 1.00 97.75 180 ARG A CA 1
ATOM 1479 C C . ARG A 1 180 ? 1.850 -15.524 4.240 1.00 97.75 180 ARG A C 1
ATOM 1481 O O . ARG A 1 180 ? 2.419 -16.260 3.440 1.00 97.75 180 ARG A O 1
ATOM 1488 N N . HIS A 1 181 ? 2.152 -14.232 4.395 1.00 97.00 181 HIS A N 1
ATOM 1489 C CA . HIS A 1 181 ? 3.023 -13.488 3.478 1.00 97.00 181 HIS A CA 1
ATOM 1490 C C . HIS A 1 181 ? 4.142 -12.685 4.160 1.00 97.00 181 HIS A C 1
ATOM 1492 O O . HIS A 1 181 ? 4.307 -11.507 3.854 1.00 97.00 181 HIS A O 1
ATOM 1498 N N . PRO A 1 182 ? 4.974 -13.274 5.041 1.00 96.81 182 PRO A N 1
ATOM 1499 C CA . PRO A 1 182 ? 6.034 -12.525 5.724 1.00 96.81 182 PRO A CA 1
ATOM 1500 C C . PRO A 1 182 ? 7.049 -11.897 4.753 1.00 96.81 182 PRO A C 1
ATOM 1502 O O . PRO A 1 182 ? 7.545 -10.802 5.014 1.00 96.81 182 PRO A O 1
ATOM 1505 N N . GLY A 1 183 ? 7.319 -12.559 3.618 1.00 97.12 183 GLY A N 1
ATOM 1506 C CA . GLY A 1 183 ? 8.182 -12.036 2.553 1.00 97.12 183 GLY A CA 1
ATOM 1507 C C . GLY A 1 183 ? 7.617 -10.773 1.901 1.00 97.12 183 GLY A C 1
ATOM 1508 O O . GLY A 1 183 ? 8.333 -9.782 1.812 1.00 97.12 183 GLY A O 1
ATOM 1509 N N . LEU A 1 184 ? 6.319 -10.767 1.566 1.00 96.31 184 LEU A N 1
ATOM 1510 C CA . LEU A 1 184 ? 5.627 -9.585 1.040 1.00 96.31 184 LEU A CA 1
ATOM 1511 C C . LEU A 1 184 ? 5.735 -8.420 2.023 1.00 96.31 184 LEU A C 1
ATOM 1513 O O . LEU A 1 184 ? 6.067 -7.310 1.634 1.00 96.31 184 LEU A O 1
ATOM 1517 N N . ILE A 1 185 ? 5.509 -8.659 3.318 1.00 98.06 185 ILE A N 1
ATOM 1518 C CA . ILE A 1 185 ? 5.584 -7.592 4.328 1.00 98.06 185 ILE A CA 1
ATOM 1519 C C . ILE A 1 185 ? 6.993 -6.995 4.419 1.00 98.06 185 ILE A C 1
ATOM 1521 O O . ILE A 1 185 ? 7.135 -5.778 4.539 1.00 98.06 185 ILE A O 1
ATOM 1525 N N . ALA A 1 186 ? 8.032 -7.831 4.346 1.00 98.12 186 ALA A N 1
ATOM 1526 C CA . ALA A 1 186 ? 9.416 -7.366 4.346 1.00 98.12 186 ALA A CA 1
ATOM 1527 C C . ALA A 1 186 ? 9.751 -6.583 3.067 1.00 98.12 186 ALA A C 1
ATOM 1529 O O . ALA A 1 186 ? 10.236 -5.457 3.149 1.00 98.12 186 ALA A O 1
ATOM 1530 N N . ASN A 1 187 ? 9.438 -7.134 1.895 1.00 97.56 187 ASN A N 1
ATOM 1531 C CA . ASN A 1 187 ? 9.727 -6.500 0.610 1.00 97.56 187 ASN A CA 1
ATOM 1532 C C . ASN A 1 187 ? 8.948 -5.197 0.424 1.00 97.56 187 ASN A C 1
ATOM 1534 O O . ASN A 1 187 ? 9.509 -4.213 -0.053 1.00 97.56 187 ASN A O 1
ATOM 1538 N N . LEU A 1 188 ? 7.682 -5.158 0.845 1.00 97.75 188 LEU A N 1
ATOM 1539 C CA . LEU A 1 188 ? 6.857 -3.957 0.800 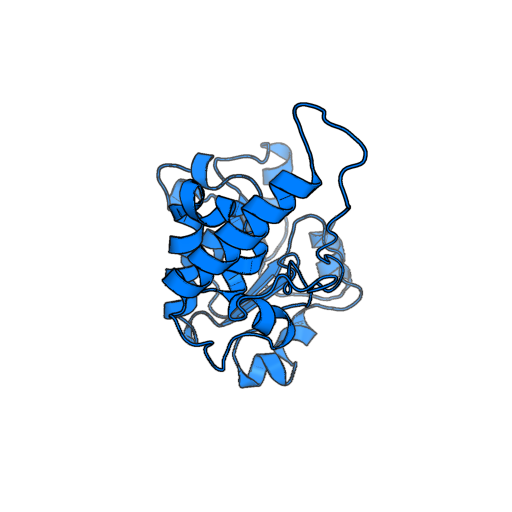1.00 97.75 188 LEU A CA 1
ATOM 1540 C C . LEU A 1 188 ? 7.498 -2.850 1.630 1.00 97.75 188 LEU A C 1
ATOM 1542 O O . LEU A 1 188 ? 7.631 -1.729 1.143 1.00 97.75 188 LEU A O 1
ATOM 1546 N N . PHE A 1 189 ? 7.937 -3.167 2.849 1.00 97.75 189 PHE A N 1
ATOM 1547 C CA . PHE A 1 189 ? 8.647 -2.213 3.692 1.00 97.75 189 PHE A CA 1
ATOM 1548 C C . PHE A 1 189 ? 9.929 -1.720 3.010 1.00 97.75 189 PHE A C 1
ATOM 1550 O O . PHE A 1 189 ? 10.125 -0.515 2.899 1.00 97.75 189 PHE A O 1
ATOM 1557 N N . GLU A 1 190 ? 10.767 -2.618 2.488 1.00 97.31 190 GLU A N 1
ATOM 1558 C CA . GLU A 1 190 ? 12.051 -2.262 1.866 1.00 97.31 190 GLU A CA 1
ATOM 1559 C C . GLU A 1 190 ? 11.900 -1.436 0.582 1.00 97.31 190 GLU A C 1
ATOM 1561 O O . GLU A 1 190 ? 12.610 -0.446 0.390 1.00 97.31 190 GLU A O 1
ATOM 1566 N N . LEU A 1 191 ? 10.959 -1.790 -0.297 1.00 96.88 191 LEU A N 1
ATOM 1567 C CA . LEU A 1 191 ? 10.672 -1.028 -1.517 1.00 96.88 191 LEU A CA 1
ATOM 1568 C C . LEU A 1 191 ? 10.294 0.419 -1.185 1.00 96.88 191 LEU A C 1
ATOM 1570 O O . LEU A 1 191 ? 10.723 1.351 -1.869 1.00 96.88 191 LEU A O 1
ATOM 1574 N N . ASN A 1 192 ? 9.529 0.594 -0.112 1.00 96.75 192 ASN A N 1
ATOM 1575 C CA . ASN A 1 192 ? 9.026 1.873 0.359 1.00 96.75 192 ASN A CA 1
ATOM 1576 C C . ASN A 1 192 ? 10.069 2.658 1.181 1.00 96.75 192 ASN A C 1
ATOM 1578 O O . ASN A 1 192 ? 10.234 3.863 0.993 1.00 96.75 192 ASN A O 1
ATOM 1582 N N . ALA A 1 193 ? 10.880 1.986 1.996 1.00 95.75 193 ALA A N 1
ATOM 1583 C CA . ALA A 1 193 ? 12.032 2.591 2.664 1.00 95.75 193 ALA A CA 1
ATOM 1584 C C . ALA A 1 193 ? 13.040 3.149 1.639 1.00 95.75 193 ALA A C 1
ATOM 1586 O O . ALA A 1 193 ? 13.595 4.235 1.817 1.00 95.75 193 ALA A O 1
ATOM 1587 N N . ASN A 1 194 ? 13.200 2.461 0.503 1.00 94.94 194 ASN A N 1
ATOM 1588 C CA . ASN A 1 194 ? 14.056 2.862 -0.614 1.00 94.94 194 ASN A CA 1
ATOM 1589 C C . ASN A 1 194 ? 13.361 3.782 -1.642 1.00 94.94 194 ASN A C 1
ATOM 1591 O O . ASN A 1 194 ? 13.748 3.811 -2.816 1.00 94.94 194 ASN A O 1
ATOM 1595 N N . ARG A 1 195 ? 12.362 4.583 -1.233 1.00 92.50 195 ARG A N 1
ATOM 1596 C CA . ARG A 1 195 ? 11.555 5.442 -2.132 1.00 92.50 195 ARG A CA 1
ATOM 1597 C C . ARG A 1 195 ? 12.359 6.312 -3.102 1.00 92.50 195 ARG A C 1
ATOM 1599 O O . ARG A 1 195 ? 11.933 6.529 -4.231 1.00 92.50 195 ARG A O 1
ATOM 1606 N N . SER A 1 196 ? 13.541 6.790 -2.695 1.00 92.31 196 SER A N 1
ATOM 1607 C CA . SER A 1 196 ? 14.415 7.638 -3.526 1.00 92.31 196 SER A CA 1
ATOM 1608 C C . SER A 1 196 ? 14.925 6.924 -4.786 1.00 92.31 196 SER A C 1
ATOM 1610 O O . SER A 1 196 ? 15.360 7.574 -5.745 1.00 92.31 196 SER A O 1
ATOM 1612 N N . VAL A 1 197 ? 14.869 5.593 -4.795 1.00 93.44 197 VAL A N 1
ATOM 1613 C CA . VAL A 1 197 ? 15.136 4.732 -5.945 1.00 93.44 197 VAL A CA 1
ATOM 1614 C C . VAL A 1 197 ? 13.822 4.216 -6.517 1.00 93.44 197 VAL A C 1
ATOM 1616 O O . VAL A 1 197 ? 13.555 4.460 -7.691 1.00 93.44 197 VAL A O 1
ATOM 1619 N N . THR A 1 198 ? 12.990 3.562 -5.704 1.00 94.94 198 THR A N 1
ATOM 1620 C CA . THR A 1 198 ? 11.770 2.869 -6.152 1.00 94.94 198 THR A CA 1
ATOM 1621 C C . THR A 1 198 ? 10.820 3.803 -6.902 1.00 94.94 198 THR A C 1
ATOM 1623 O O . THR A 1 198 ? 10.430 3.515 -8.033 1.00 94.94 198 THR A O 1
ATOM 1626 N N . TYR A 1 199 ? 10.526 4.988 -6.357 1.00 93.31 199 TYR A N 1
ATOM 1627 C CA . TYR A 1 199 ? 9.511 5.896 -6.916 1.00 93.31 199 TYR A CA 1
ATOM 1628 C C . TYR A 1 199 ? 9.967 6.617 -8.191 1.00 93.31 199 TYR A C 1
ATOM 1630 O O . TYR A 1 199 ? 9.194 7.334 -8.821 1.00 93.31 199 TYR A O 1
ATOM 1638 N N . LYS A 1 200 ? 11.212 6.402 -8.631 1.00 92.75 200 LYS A N 1
ATOM 1639 C CA . LYS A 1 200 ? 11.650 6.807 -9.975 1.00 92.75 200 LYS A CA 1
ATOM 1640 C C . LYS A 1 200 ? 11.050 5.926 -11.074 1.00 92.75 200 LYS A C 1
ATOM 1642 O O . LYS A 1 200 ? 11.149 6.298 -12.243 1.00 92.75 200 LYS A O 1
ATOM 1647 N N . TYR A 1 201 ? 10.483 4.770 -10.720 1.00 92.75 201 TYR A N 1
ATOM 1648 C CA . TYR A 1 201 ? 10.040 3.739 -11.663 1.00 92.75 201 TYR A CA 1
ATOM 1649 C C . TYR A 1 201 ? 8.592 3.276 -11.455 1.00 92.75 201 TYR A C 1
ATOM 1651 O O . TYR A 1 201 ? 8.059 2.579 -12.316 1.00 92.75 201 TYR A O 1
ATOM 1659 N N . VAL A 1 202 ? 7.947 3.676 -10.360 1.00 90.38 202 VAL A N 1
ATOM 1660 C CA . VAL A 1 202 ? 6.540 3.378 -10.039 1.00 90.38 202 VAL A CA 1
ATOM 1661 C C . VAL A 1 202 ? 5.814 4.650 -9.607 1.00 90.38 202 VAL A C 1
ATOM 1663 O O . VAL A 1 202 ? 6.466 5.665 -9.343 1.00 90.38 202 VAL A O 1
ATOM 1666 N N . TYR A 1 203 ? 4.482 4.626 -9.556 1.00 85.62 203 TYR A N 1
ATOM 1667 C CA . TYR A 1 203 ? 3.709 5.783 -9.110 1.00 85.62 203 TYR A CA 1
ATOM 1668 C C . TYR A 1 203 ? 3.409 5.673 -7.615 1.00 85.62 203 TYR A C 1
ATOM 1670 O O . TYR A 1 203 ? 2.386 5.139 -7.195 1.00 85.62 203 TYR A O 1
ATOM 1678 N N . GLY A 1 204 ? 4.337 6.186 -6.807 1.00 87.00 204 GLY A N 1
ATOM 1679 C CA . GLY A 1 204 ? 4.222 6.111 -5.355 1.00 87.00 204 GLY A CA 1
ATOM 1680 C C . GLY A 1 204 ? 4.241 4.666 -4.855 1.00 87.00 204 GLY A C 1
ATOM 1681 O O . GLY A 1 204 ? 5.028 3.843 -5.321 1.00 87.00 204 GLY A O 1
ATOM 1682 N N . ASP A 1 205 ? 3.375 4.372 -3.896 1.00 90.19 205 ASP A N 1
ATOM 1683 C CA . ASP A 1 205 ? 3.281 3.082 -3.212 1.00 90.19 205 ASP A CA 1
ATOM 1684 C C . ASP A 1 205 ? 2.506 2.028 -4.013 1.00 90.19 205 ASP A C 1
ATOM 1686 O O . ASP A 1 205 ? 2.671 0.840 -3.741 1.00 90.19 205 ASP A O 1
ATOM 1690 N N . LYS A 1 206 ? 1.684 2.432 -4.994 1.00 89.44 206 LYS A N 1
ATOM 1691 C CA . LYS A 1 206 ? 0.711 1.559 -5.670 1.00 89.44 206 LYS A CA 1
ATOM 1692 C C . LYS A 1 206 ? 1.306 0.216 -6.078 1.00 89.44 206 LYS A C 1
ATOM 1694 O O . LYS A 1 206 ? 0.976 -0.828 -5.521 1.00 89.44 206 LYS A O 1
ATOM 1699 N N . GLU A 1 207 ? 2.261 0.232 -7.003 1.00 90.19 207 GLU A N 1
ATOM 1700 C CA . GLU A 1 207 ? 2.847 -1.006 -7.507 1.00 90.19 207 GLU A CA 1
ATOM 1701 C C . GLU A 1 207 ? 3.725 -1.739 -6.497 1.00 90.19 207 GLU A C 1
ATOM 1703 O O . GLU A 1 207 ? 4.025 -2.912 -6.709 1.00 90.19 207 GLU A O 1
ATOM 1708 N N . THR A 1 208 ? 4.133 -1.099 -5.400 1.00 94.56 208 THR A N 1
ATOM 1709 C CA . THR A 1 208 ? 4.980 -1.759 -4.399 1.00 94.56 208 THR A CA 1
ATOM 1710 C C . THR A 1 208 ? 4.254 -2.900 -3.689 1.00 94.56 208 THR A C 1
ATOM 1712 O O . THR A 1 208 ? 4.899 -3.882 -3.348 1.00 94.56 208 THR A O 1
ATOM 1715 N N . PHE A 1 209 ? 2.923 -2.841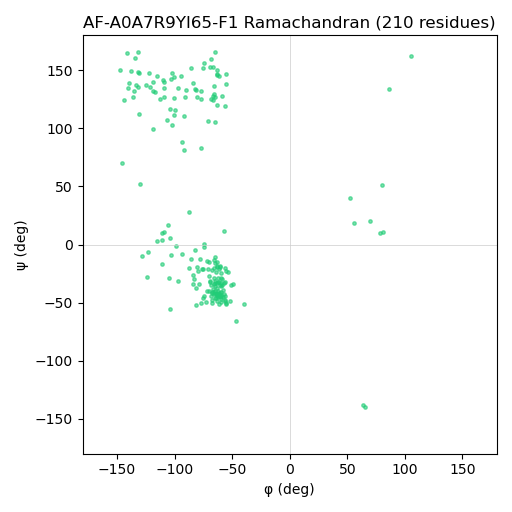 -3.558 1.00 93.81 209 PHE A N 1
ATOM 1716 C CA . PHE A 1 209 ? 2.111 -3.949 -3.032 1.00 93.81 209 PHE A CA 1
ATOM 1717 C C . PHE A 1 209 ? 2.117 -5.181 -3.926 1.00 93.81 209 PHE A C 1
ATOM 1719 O O . PHE A 1 209 ? 2.038 -6.301 -3.433 1.00 93.81 209 PHE A O 1
ATOM 1726 N N . TRP A 1 210 ? 2.178 -4.964 -5.237 1.00 89.44 210 TRP A N 1
ATOM 1727 C CA . TRP A 1 210 ? 2.208 -6.046 -6.207 1.00 89.44 210 TRP A CA 1
ATOM 1728 C C . TRP A 1 210 ? 3.632 -6.587 -6.422 1.00 89.44 210 TRP A C 1
ATOM 1730 O O . TRP A 1 210 ? 3.808 -7.779 -6.652 1.00 89.44 210 TRP A O 1
ATOM 1740 N N . LEU A 1 211 ? 4.647 -5.717 -6.347 1.00 92.06 211 LEU A N 1
ATOM 1741 C CA . LEU A 1 211 ? 6.058 -6.077 -6.532 1.00 92.06 211 LEU A CA 1
ATOM 1742 C C . LEU A 1 211 ? 6.689 -6.798 -5.331 1.00 92.06 211 LEU A C 1
ATOM 1744 O O . LEU A 1 211 ? 7.736 -7.421 -5.506 1.00 92.06 211 LEU A O 1
ATOM 1748 N N . ALA A 1 212 ? 6.113 -6.651 -4.138 1.00 91.81 212 ALA A N 1
ATOM 1749 C CA . ALA A 1 212 ? 6.616 -7.211 -2.885 1.00 91.81 212 ALA A CA 1
ATOM 1750 C C . ALA A 1 212 ? 6.349 -8.716 -2.740 1.00 91.81 212 ALA A C 1
ATOM 1752 O O . ALA A 1 212 ? 7.277 -9.417 -2.267 1.00 91.81 212 ALA A O 1
#

Secondary structure (DSSP, 8-state):
-HHHHHHHTT----EEEEESSS-S-HHHHHHHTTSTTEEEEEGGGT-S-SGGGTGGGGGGTHHHH-S-SEEEEE-TT---SS-GGGGGGSHHHHHHSEEEEE----B--PPP--S--S--HHHHHHHHHHHHHHHHHHHH-SS--TTS-GGGGGGGSSS--TT-BS--EEEEEEEEETTT-HHHHHHHHHHHHTHHHHTTTSSTTTTHHHH-